Protein AF-K9K2K5-F1 (afdb_monomer)

Secondary structure (DSSP, 8-state):
-----------SSHHHHHHHHHHHTT-EETTEEPP--PPPP--S-----TTSEEEEEES--TT--HHHHHHHHGGGS-EEEEEEEE-TTT--EEEEEEEEESSHHHHHHHHHHHTT-EETTEE-EEEE-----SS--S----------HHHHHTTS-TT--EEEEE---S---HHHHHHHHGGGS-EEEEEEEGGGTEEEEEESSHHHHHHHHHHHTT-EETTEE-EEEEPP--GGGGTT--

Structure (mmCIF, N/CA/C/O backbone):
data_AF-K9K2K5-F1
#
_entry.id   AF-K9K2K5-F1
#
loop_
_atom_site.group_PDB
_atom_site.id
_atom_site.type_symbol
_atom_site.label_atom_id
_atom_site.label_alt_id
_atom_site.label_comp_id
_atom_site.label_asym_id
_atom_site.label_entity_id
_atom_site.label_seq_id
_atom_site.pdbx_PDB_ins_code
_atom_site.Cartn_x
_atom_site.Cartn_y
_atom_site.Cartn_z
_atom_site.occupancy
_atom_site.B_iso_or_equiv
_atom_site.auth_seq_id
_atom_site.auth_comp_id
_atom_site.auth_asym_id
_atom_site.auth_atom_id
_atom_site.pdbx_PDB_model_num
ATOM 1 N N . THR A 1 1 ? 15.234 -14.245 32.401 1.00 34.00 1 THR A N 1
ATOM 2 C CA . THR A 1 1 ? 14.275 -13.157 32.682 1.00 34.00 1 THR A CA 1
ATOM 3 C C . THR A 1 1 ? 14.933 -11.824 32.356 1.00 34.00 1 THR A C 1
ATOM 5 O O . THR A 1 1 ? 15.530 -11.209 33.226 1.00 34.00 1 THR A O 1
ATOM 8 N N . SER A 1 2 ? 14.913 -11.407 31.086 1.00 35.59 2 SER A N 1
ATOM 9 C CA . SER A 1 2 ? 15.432 -10.088 30.690 1.00 35.59 2 SER A CA 1
ATOM 10 C C . SER A 1 2 ? 14.336 -9.058 30.921 1.00 35.59 2 SER A C 1
ATOM 12 O O . SER A 1 2 ? 13.403 -8.974 30.132 1.00 35.59 2 SER A O 1
ATOM 14 N N . ASN A 1 3 ? 14.406 -8.337 32.037 1.00 46.47 3 ASN A N 1
ATOM 15 C CA . ASN A 1 3 ? 13.628 -7.117 32.219 1.00 46.47 3 ASN A CA 1
ATOM 16 C C . ASN A 1 3 ? 14.401 -5.996 31.523 1.00 46.47 3 ASN A C 1
ATOM 18 O O . ASN A 1 3 ? 15.449 -5.576 32.015 1.00 46.47 3 ASN A O 1
ATOM 22 N N . ASP A 1 4 ? 13.918 -5.546 30.367 1.00 56.62 4 ASP A N 1
ATOM 23 C CA . ASP A 1 4 ? 14.408 -4.311 29.763 1.00 56.62 4 ASP A CA 1
ATOM 24 C C . ASP A 1 4 ? 14.172 -3.155 30.755 1.00 56.62 4 ASP A C 1
ATOM 26 O O . ASP A 1 4 ? 13.037 -2.962 31.199 1.00 56.62 4 ASP A O 1
ATOM 30 N N . PRO A 1 5 ? 15.205 -2.393 31.158 1.00 75.00 5 PRO A N 1
ATOM 31 C CA . PRO A 1 5 ? 15.050 -1.326 32.137 1.00 75.00 5 PRO A CA 1
ATOM 32 C C . PRO A 1 5 ? 14.347 -0.129 31.487 1.00 75.00 5 PRO A C 1
ATOM 34 O O . PRO A 1 5 ? 14.979 0.689 30.819 1.00 75.00 5 PRO A O 1
ATOM 37 N N . TYR A 1 6 ? 13.032 -0.028 31.676 1.00 78.88 6 TYR A N 1
ATOM 38 C CA . TYR A 1 6 ? 12.236 1.143 31.308 1.00 78.88 6 TYR A CA 1
ATOM 39 C C . TYR A 1 6 ? 11.669 1.834 32.555 1.00 78.88 6 TYR A C 1
ATOM 41 O O . TYR A 1 6 ? 11.480 1.215 33.600 1.00 78.88 6 TYR A O 1
ATOM 49 N N . CYS A 1 7 ? 11.383 3.129 32.438 1.00 78.69 7 CYS A N 1
ATOM 50 C CA . CYS A 1 7 ? 10.691 3.916 33.453 1.00 78.69 7 CYS A CA 1
ATOM 51 C C . CYS A 1 7 ? 9.584 4.754 32.805 1.00 78.69 7 CYS A C 1
ATOM 53 O O . CYS A 1 7 ? 9.621 5.035 31.605 1.00 78.69 7 CYS A O 1
ATOM 55 N N . PHE A 1 8 ? 8.595 5.144 33.604 1.00 82.38 8 PHE A N 1
ATOM 56 C CA . PHE A 1 8 ? 7.584 6.115 33.207 1.00 82.38 8 PHE A CA 1
ATOM 57 C C . PHE A 1 8 ? 7.880 7.440 33.893 1.00 82.38 8 PHE A C 1
ATOM 59 O O . PHE A 1 8 ? 8.242 7.466 35.068 1.00 82.38 8 PHE A O 1
ATOM 66 N N . VAL A 1 9 ? 7.730 8.527 33.144 1.00 81.69 9 VAL A N 1
ATOM 67 C CA . VAL A 1 9 ? 7.885 9.887 33.651 1.00 81.69 9 VAL A CA 1
ATOM 68 C C . VAL A 1 9 ? 6.585 10.615 33.362 1.00 81.69 9 VAL A C 1
ATOM 70 O O . VAL A 1 9 ? 6.159 10.686 32.208 1.00 81.69 9 VAL A O 1
ATOM 73 N N . GLU A 1 10 ? 5.948 11.110 34.414 1.00 80.75 10 GLU A N 1
ATOM 74 C CA . GLU A 1 10 ? 4.744 11.926 34.326 1.00 80.75 10 GLU A CA 1
ATOM 75 C C . GLU A 1 10 ? 5.136 13.400 34.427 1.00 80.75 10 GLU A C 1
ATOM 77 O O . GLU A 1 10 ? 5.983 13.775 35.237 1.00 80.75 10 GLU A O 1
ATOM 82 N N . PHE A 1 11 ? 4.540 14.226 33.575 1.00 80.19 11 PHE A N 1
ATOM 83 C CA . PHE A 1 11 ? 4.711 15.674 33.600 1.00 80.19 11 PHE A CA 1
ATOM 84 C C . PHE A 1 11 ? 3.376 16.313 33.944 1.00 80.19 11 PHE A C 1
ATOM 86 O O . PHE A 1 11 ? 2.326 15.817 33.538 1.00 80.19 11 PHE A O 1
ATOM 93 N N . TYR A 1 12 ? 3.439 17.441 34.647 1.00 79.88 12 TYR A N 1
ATOM 94 C CA . TYR A 1 12 ? 2.254 18.211 35.004 1.00 79.88 12 TYR A CA 1
ATOM 95 C C . TYR A 1 12 ? 1.546 18.775 33.762 1.00 79.88 12 TYR A C 1
ATOM 97 O O . TYR A 1 12 ? 0.321 18.746 33.675 1.00 79.88 12 TYR A O 1
ATOM 105 N N . GLU A 1 13 ? 2.315 19.220 32.761 1.00 76.75 13 GLU A N 1
ATOM 106 C CA . GLU A 1 13 ? 1.785 19.765 31.512 1.00 76.75 13 GLU A CA 1
ATOM 107 C C . GLU A 1 13 ? 2.183 18.929 30.293 1.00 76.75 13 GLU A C 1
ATOM 109 O O . GLU A 1 13 ? 3.316 18.459 30.150 1.00 76.75 13 GLU A O 1
ATOM 114 N N . HIS A 1 14 ? 1.256 18.813 29.337 1.00 71.94 14 HIS A N 1
ATOM 115 C CA . HIS A 1 14 ? 1.510 18.131 28.065 1.00 71.94 14 HIS A CA 1
ATOM 116 C C . HIS A 1 14 ? 2.668 18.769 27.281 1.00 71.94 14 HIS A C 1
ATOM 118 O O . HIS A 1 14 ? 3.449 18.066 26.637 1.00 71.94 14 HIS A O 1
ATOM 124 N N . 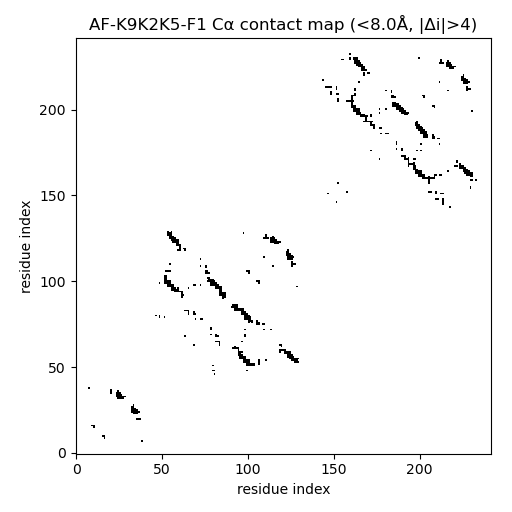ARG A 1 15 ? 2.793 20.102 27.342 1.00 79.62 15 ARG A N 1
ATOM 125 C CA . ARG A 1 15 ? 3.857 20.851 26.663 1.00 79.62 15 ARG A CA 1
ATOM 126 C C . ARG A 1 15 ? 5.241 20.433 27.157 1.00 79.62 15 ARG A C 1
ATOM 128 O O . ARG A 1 15 ? 6.141 20.250 26.338 1.00 79.62 15 ARG A O 1
ATOM 135 N N . ASP A 1 16 ? 5.383 20.223 28.460 1.00 84.69 16 ASP A N 1
ATOM 136 C CA . ASP A 1 16 ? 6.647 19.821 29.073 1.00 84.69 16 ASP A CA 1
ATOM 137 C C . ASP A 1 16 ? 7.008 18.386 28.704 1.00 84.69 16 ASP A C 1
ATOM 139 O O . ASP A 1 16 ? 8.145 18.112 28.316 1.00 84.69 16 ASP A O 1
ATOM 143 N N . ALA A 1 17 ? 6.024 17.482 28.705 1.00 82.06 17 ALA A N 1
ATOM 144 C CA . ALA A 1 17 ? 6.226 16.118 28.231 1.00 82.06 17 ALA A CA 1
ATOM 145 C C . ALA A 1 17 ? 6.639 16.071 26.750 1.00 82.06 17 ALA A C 1
ATOM 147 O O . ALA A 1 17 ? 7.485 15.262 26.366 1.00 82.06 17 ALA A O 1
ATOM 148 N N . ALA A 1 18 ? 6.084 16.954 25.912 1.00 75.19 18 ALA A N 1
ATOM 149 C CA . ALA A 1 18 ? 6.422 17.031 24.493 1.00 75.19 18 ALA A CA 1
ATOM 150 C C . ALA A 1 18 ? 7.849 17.553 24.286 1.00 75.19 18 ALA A C 1
ATOM 152 O O . ALA A 1 18 ? 8.605 16.990 23.489 1.00 75.19 18 ALA A O 1
ATOM 153 N N . ALA A 1 19 ? 8.236 18.587 25.039 1.00 84.38 19 ALA A N 1
ATOM 154 C CA . ALA A 1 19 ? 9.596 19.111 25.044 1.00 84.38 19 ALA A CA 1
ATOM 155 C C . ALA A 1 19 ? 10.602 18.048 25.515 1.00 84.38 19 ALA A C 1
ATOM 157 O O . ALA A 1 19 ? 11.635 17.848 24.874 1.00 84.38 19 ALA A O 1
ATOM 158 N N . ALA A 1 20 ? 10.276 17.308 26.578 1.00 85.56 20 ALA A N 1
ATOM 159 C CA . ALA A 1 20 ? 11.101 16.218 27.085 1.00 85.56 20 ALA A CA 1
ATOM 160 C C . ALA A 1 20 ? 11.236 15.073 26.071 1.00 85.56 20 ALA A C 1
ATOM 162 O O . ALA A 1 20 ? 12.343 14.585 25.846 1.00 85.56 20 ALA A O 1
ATOM 163 N N . LEU A 1 21 ? 10.146 14.674 25.407 1.00 85.75 21 LEU A N 1
ATOM 164 C CA . LEU A 1 21 ? 10.177 13.648 24.364 1.00 85.75 21 LEU A CA 1
ATOM 165 C C . LEU A 1 21 ? 11.081 14.056 23.195 1.00 85.75 21 LEU A C 1
ATOM 167 O O . LEU A 1 21 ? 11.906 13.253 22.763 1.00 85.75 21 LEU A O 1
ATOM 171 N N . ALA A 1 22 ? 10.973 15.299 22.721 1.00 80.75 22 ALA A N 1
ATOM 172 C CA . ALA A 1 22 ? 11.805 15.811 21.635 1.00 80.75 22 ALA A CA 1
ATOM 173 C C . ALA A 1 22 ? 13.288 15.928 22.028 1.00 80.75 22 ALA A C 1
ATOM 175 O O . ALA A 1 22 ? 14.162 15.623 21.221 1.00 80.75 22 ALA A O 1
ATOM 176 N N . ALA A 1 23 ? 13.578 16.341 23.264 1.00 84.69 23 ALA A N 1
ATOM 177 C CA . ALA A 1 23 ? 14.945 16.567 23.731 1.00 84.69 23 ALA A CA 1
ATOM 178 C C . ALA A 1 23 ? 15.688 15.282 24.135 1.00 84.69 23 ALA A C 1
ATOM 180 O O . ALA A 1 23 ? 16.919 15.241 24.096 1.00 84.69 23 ALA A O 1
ATOM 181 N N . MET A 1 24 ? 14.962 14.253 24.579 1.00 84.88 24 MET A N 1
ATOM 182 C CA . MET A 1 24 ? 15.558 13.066 25.200 1.00 84.88 24 MET A CA 1
ATOM 183 C C . MET A 1 24 ? 15.526 11.826 24.307 1.00 84.88 24 MET A C 1
ATOM 185 O O . MET A 1 24 ? 16.353 10.932 24.494 1.00 84.88 24 MET A O 1
ATOM 189 N N . ASN A 1 25 ? 14.616 11.749 23.332 1.00 85.25 25 ASN A N 1
ATOM 190 C CA . ASN A 1 25 ? 14.571 10.617 22.411 1.00 85.25 25 ASN A CA 1
ATOM 191 C C . ASN A 1 25 ? 15.806 10.608 21.490 1.00 85.25 25 ASN A C 1
ATOM 193 O O . ASN A 1 25 ? 16.045 11.561 20.755 1.00 85.25 25 ASN A O 1
ATOM 197 N N . GLY A 1 26 ? 16.587 9.526 21.523 1.00 81.12 26 GLY A N 1
ATOM 198 C CA . GLY A 1 26 ? 17.846 9.384 20.781 1.00 81.12 26 GLY A CA 1
ATOM 199 C C . GLY A 1 26 ? 19.065 9.987 21.486 1.00 81.12 26 GLY A C 1
ATOM 200 O O . GLY A 1 26 ? 20.176 9.944 20.959 1.00 81.12 26 GLY A O 1
ATOM 201 N N . ARG A 1 27 ? 18.907 10.540 22.696 1.00 84.50 27 ARG A N 1
ATOM 202 C CA . ARG A 1 27 ? 20.036 11.100 23.444 1.00 84.50 27 ARG A CA 1
ATOM 203 C C . ARG A 1 27 ? 20.875 9.977 24.052 1.00 84.50 27 ARG A C 1
ATOM 205 O O . ARG A 1 27 ? 20.342 9.059 24.672 1.00 84.50 27 ARG A O 1
ATOM 212 N N . LYS A 1 28 ? 22.199 10.056 23.903 1.00 86.88 28 LYS A N 1
ATOM 213 C CA . LYS A 1 28 ? 23.132 9.095 24.506 1.00 86.88 28 LYS A CA 1
ATOM 214 C C . LYS A 1 28 ? 23.344 9.416 25.984 1.00 86.88 28 LYS A C 1
ATOM 216 O O . LYS A 1 28 ? 23.924 10.446 26.314 1.00 86.88 28 LYS A O 1
ATOM 221 N N . ILE A 1 29 ? 22.899 8.524 26.862 1.00 81.88 29 ILE A N 1
ATOM 222 C CA . ILE A 1 29 ? 23.132 8.565 28.308 1.00 81.88 29 ILE A CA 1
ATOM 223 C C . ILE A 1 29 ? 23.961 7.336 28.673 1.00 81.88 29 ILE A C 1
ATOM 225 O O . ILE A 1 29 ? 23.582 6.212 28.357 1.00 81.88 29 ILE A O 1
ATOM 229 N N . LEU A 1 30 ? 25.121 7.542 29.307 1.00 82.19 30 LEU A N 1
ATOM 230 C CA . LEU A 1 30 ? 26.045 6.458 29.686 1.00 82.19 30 LEU A CA 1
ATOM 231 C C . LEU A 1 30 ? 26.421 5.544 28.499 1.00 82.19 30 LEU A C 1
ATOM 233 O O . LEU A 1 30 ? 26.501 4.325 28.627 1.00 82.19 30 LEU A O 1
ATOM 237 N N . GLY A 1 31 ? 26.591 6.139 27.313 1.00 79.88 31 GLY A N 1
ATOM 238 C CA . GLY A 1 31 ? 26.917 5.419 26.076 1.00 79.88 31 GLY A CA 1
ATOM 239 C C . GLY A 1 31 ? 25.748 4.665 25.431 1.00 79.88 31 GLY A C 1
ATOM 240 O O . GLY A 1 31 ? 25.926 4.109 24.350 1.00 79.88 31 GLY A O 1
ATOM 241 N N . LYS A 1 32 ? 24.553 4.675 26.036 1.00 78.94 32 LYS A N 1
ATOM 242 C CA . LYS A 1 32 ? 23.337 4.053 25.495 1.00 78.94 32 LYS A CA 1
ATOM 243 C C . LYS A 1 32 ? 22.356 5.112 25.013 1.00 78.94 32 LYS A C 1
ATOM 245 O O . LYS A 1 32 ? 22.124 6.108 25.691 1.00 78.94 32 LYS A O 1
ATOM 250 N N . GLU A 1 33 ? 21.769 4.906 23.842 1.00 81.88 33 GLU A N 1
ATOM 251 C CA . GLU A 1 33 ? 20.707 5.780 23.344 1.00 81.88 33 GLU A CA 1
ATOM 252 C C . GLU A 1 33 ? 19.417 5.535 24.120 1.00 81.88 33 GLU A C 1
ATOM 254 O O . GLU A 1 33 ? 18.937 4.405 24.231 1.00 81.88 33 GLU A O 1
ATOM 259 N N . VAL A 1 34 ? 18.852 6.605 24.665 1.00 82.81 34 VAL A N 1
ATOM 260 C CA . VAL A 1 34 ? 17.582 6.547 25.376 1.00 82.81 34 VAL A CA 1
ATOM 261 C C . VAL A 1 34 ? 16.448 6.695 24.381 1.00 82.81 34 VAL A C 1
ATOM 263 O O . VAL A 1 34 ? 16.430 7.605 23.555 1.00 82.81 34 VAL A O 1
ATOM 266 N N . LYS A 1 35 ? 15.468 5.800 24.480 1.00 80.00 35 LYS A N 1
ATOM 267 C CA . LYS A 1 35 ? 14.259 5.839 23.667 1.00 80.00 35 LYS A CA 1
ATOM 268 C C . LYS A 1 35 ? 13.109 6.392 24.500 1.00 80.00 35 LYS A C 1
ATOM 270 O O . LYS A 1 35 ? 12.682 5.749 25.455 1.00 80.00 35 LYS A O 1
ATOM 275 N N . VAL A 1 36 ? 12.568 7.540 24.105 1.00 84.06 36 VAL A N 1
ATOM 276 C CA . VAL A 1 36 ? 11.438 8.182 24.796 1.00 84.06 36 VAL A CA 1
ATOM 277 C C . VAL A 1 36 ? 10.203 8.113 23.907 1.00 84.06 36 VAL A C 1
ATOM 279 O O . VAL A 1 36 ? 10.274 8.396 22.715 1.00 84.06 36 VAL A O 1
ATOM 282 N N . ASN A 1 37 ? 9.075 7.673 24.463 1.00 82.69 37 ASN A N 1
ATOM 283 C CA . ASN A 1 37 ? 7.790 7.608 23.765 1.00 82.69 37 ASN A CA 1
ATOM 284 C C . ASN A 1 37 ? 6.678 8.063 24.702 1.00 82.69 37 ASN A C 1
ATOM 286 O O . ASN A 1 37 ? 6.790 7.913 25.917 1.00 82.69 37 ASN A O 1
ATOM 290 N N . TRP A 1 38 ? 5.587 8.552 24.119 1.00 82.44 38 TRP A N 1
ATOM 291 C CA . TRP A 1 38 ? 4.357 8.802 24.855 1.00 82.44 38 TRP A CA 1
ATOM 292 C C . TRP A 1 38 ? 3.870 7.518 25.524 1.00 82.44 38 TRP A C 1
ATOM 294 O O . TRP A 1 38 ? 3.666 6.497 24.858 1.00 82.44 38 TRP A O 1
ATOM 304 N N . ALA A 1 39 ? 3.684 7.573 26.842 1.00 69.69 39 ALA A N 1
ATOM 305 C CA . ALA A 1 39 ? 3.101 6.474 27.588 1.00 69.69 39 ALA A CA 1
ATOM 306 C C . ALA A 1 39 ? 1.642 6.304 27.146 1.00 69.69 39 ALA A C 1
ATOM 308 O O . ALA A 1 39 ? 0.818 7.199 27.305 1.00 69.69 39 ALA A O 1
ATOM 309 N N . THR A 1 40 ? 1.324 5.156 26.552 1.00 66.75 40 THR A N 1
ATOM 310 C CA . THR A 1 40 ? -0.067 4.735 26.372 1.00 66.75 40 THR A CA 1
ATOM 311 C C . THR A 1 40 ? -0.389 3.820 27.541 1.00 66.75 40 THR A C 1
ATOM 313 O O . THR A 1 40 ? 0.384 2.900 27.816 1.00 66.75 40 THR A O 1
ATOM 316 N N . THR A 1 41 ? -1.487 4.078 28.247 1.00 52.22 41 THR A N 1
ATOM 317 C CA . THR A 1 41 ? -1.937 3.227 29.351 1.00 52.22 41 THR A CA 1
ATOM 318 C C . THR A 1 41 ? -1.979 1.761 28.898 1.00 52.22 41 THR A C 1
ATOM 320 O O . THR A 1 41 ? -2.571 1.449 27.862 1.00 52.22 41 THR A O 1
ATOM 323 N N . PRO A 1 42 ? -1.364 0.827 29.643 1.00 43.66 42 PRO A N 1
ATOM 324 C CA . PRO A 1 42 ? -1.379 -0.595 29.313 1.00 43.66 42 PRO A CA 1
ATOM 325 C C . PRO A 1 42 ? -2.713 -1.266 29.691 1.00 43.66 42 PRO A C 1
ATOM 327 O O . PRO A 1 42 ? -2.738 -2.435 30.062 1.00 43.66 42 PRO A O 1
ATOM 330 N N . SER A 1 43 ? -3.849 -0.567 29.577 1.00 38.09 43 SER A N 1
ATOM 331 C CA . SER A 1 43 ? -5.187 -1.122 29.850 1.00 38.09 43 SER A CA 1
ATOM 332 C C . SER A 1 43 ? -5.691 -2.081 28.765 1.00 38.09 43 SER A C 1
ATOM 334 O O . SER A 1 43 ? -6.829 -2.540 28.782 1.00 38.09 43 SER A O 1
ATOM 336 N N . SER A 1 44 ? -4.832 -2.481 27.840 1.00 40.91 44 SER A N 1
ATOM 337 C CA . SER A 1 44 ? -4.981 -3.754 27.157 1.00 40.91 44 SER A CA 1
ATOM 338 C C . SER A 1 44 ? -3.597 -4.355 27.083 1.00 40.91 44 SER A C 1
ATOM 340 O O . SER A 1 44 ? -2.752 -3.858 26.337 1.00 40.91 44 SER A O 1
ATOM 342 N N . GLN A 1 45 ? -3.354 -5.415 27.859 1.00 42.59 45 GLN A N 1
ATOM 343 C CA . GLN A 1 45 ? -2.367 -6.415 27.473 1.00 42.59 45 GLN A CA 1
ATOM 344 C C . GLN A 1 45 ? -2.595 -6.651 25.983 1.00 42.59 45 GLN A C 1
ATOM 346 O O . GLN A 1 45 ? -3.612 -7.231 25.600 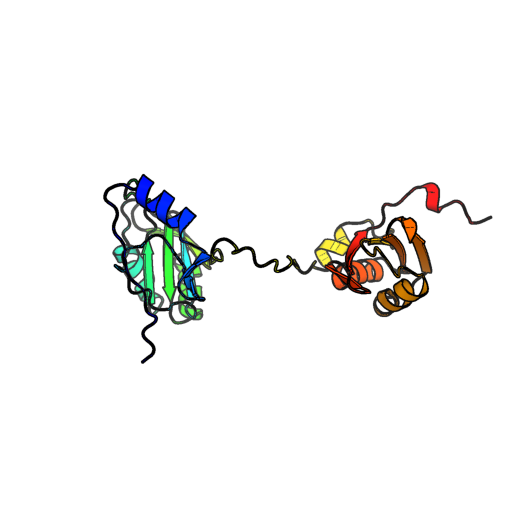1.00 42.59 45 GLN A O 1
ATOM 351 N N . LYS A 1 46 ? -1.718 -6.123 25.125 1.00 46.06 46 LYS A N 1
ATOM 352 C CA . LYS A 1 46 ? -1.721 -6.513 23.725 1.00 46.06 46 LYS A CA 1
ATOM 353 C C . LYS A 1 46 ? -1.344 -7.982 23.765 1.00 46.06 46 LYS A C 1
ATOM 355 O O . LYS A 1 46 ? -0.163 -8.309 23.801 1.00 46.06 46 LYS A O 1
ATOM 360 N N . LYS A 1 47 ? -2.349 -8.862 23.825 1.00 52.59 47 LYS A N 1
ATOM 361 C CA . LYS A 1 47 ? -2.188 -10.236 23.369 1.00 52.59 47 LYS A CA 1
ATOM 362 C C . LYS A 1 47 ? -1.516 -10.091 22.021 1.00 52.59 47 LYS A C 1
ATOM 364 O O . LYS A 1 47 ? -2.025 -9.352 21.174 1.00 52.59 47 LYS A O 1
ATOM 369 N N . ASP A 1 48 ? -0.335 -10.676 21.877 1.00 58.75 48 ASP A N 1
ATOM 370 C CA . ASP A 1 48 ? 0.349 -10.651 20.600 1.00 58.75 48 ASP A CA 1
ATOM 371 C C . ASP A 1 48 ? -0.541 -11.411 19.613 1.00 58.75 48 ASP A C 1
ATOM 373 O O . ASP A 1 48 ? -0.618 -12.634 19.602 1.00 58.75 48 ASP A O 1
ATOM 377 N N . THR A 1 49 ? -1.349 -10.655 18.876 1.00 65.44 49 THR A N 1
ATOM 378 C CA . THR A 1 49 ? -2.256 -11.161 17.851 1.00 65.44 49 THR A CA 1
ATOM 379 C C . THR A 1 49 ? -1.586 -11.066 16.486 1.00 65.44 49 THR A C 1
ATOM 381 O O . THR A 1 49 ? -2.268 -11.038 15.462 1.00 65.44 49 THR A O 1
ATOM 384 N N . SER A 1 50 ? -0.253 -10.946 16.447 1.00 66.88 50 SER A N 1
ATOM 385 C CA . SER A 1 50 ? 0.521 -10.771 15.217 1.00 66.88 50 SER A CA 1
ATOM 386 C C . SER A 1 50 ? 0.355 -11.967 14.279 1.00 66.88 50 SER A C 1
ATOM 388 O O . SER A 1 50 ? 0.286 -11.767 13.072 1.00 66.88 50 SER A O 1
ATOM 390 N N . ASN A 1 51 ? 0.151 -13.164 14.840 1.00 74.44 51 ASN A N 1
ATOM 391 C CA . ASN A 1 51 ? -0.125 -14.396 14.095 1.00 74.44 51 ASN A CA 1
ATOM 392 C C . ASN A 1 51 ? -1.628 -14.711 13.946 1.00 74.44 51 ASN A C 1
ATOM 394 O O . ASN A 1 51 ? -1.982 -15.800 13.507 1.00 74.44 51 ASN A O 1
ATOM 398 N N . HIS A 1 52 ? -2.523 -13.800 14.339 1.00 84.94 52 HIS A N 1
ATOM 399 C CA . HIS A 1 52 ? -3.972 -13.988 14.216 1.00 84.94 52 HIS A CA 1
ATOM 400 C C . HIS A 1 52 ? -4.521 -13.338 12.946 1.00 84.94 52 HIS A C 1
ATOM 402 O O . HIS A 1 52 ? -3.892 -12.472 12.338 1.00 84.94 52 HIS A O 1
ATOM 408 N N . PHE A 1 53 ? -5.737 -13.726 12.577 1.00 86.88 53 PHE A N 1
ATOM 409 C CA . PHE A 1 53 ? -6.420 -13.265 11.377 1.00 86.88 53 PHE A CA 1
ATOM 410 C C . PHE A 1 53 ? -7.388 -12.137 11.721 1.00 86.88 53 PHE A C 1
ATOM 412 O O . PHE A 1 53 ? -8.345 -12.327 12.466 1.00 86.88 53 PHE A O 1
ATOM 419 N N . HIS A 1 54 ? -7.114 -10.942 11.202 1.00 89.75 54 HIS A N 1
ATOM 420 C CA . HIS A 1 54 ? -7.830 -9.721 11.570 1.00 89.75 54 HIS A CA 1
ATOM 421 C C . HIS A 1 54 ? -8.907 -9.397 10.539 1.00 89.75 54 HIS A C 1
ATOM 423 O O . HIS A 1 54 ? -8.626 -9.289 9.347 1.00 89.75 54 HIS A O 1
ATOM 429 N N . VAL A 1 55 ? -10.123 -9.178 11.014 1.00 91.75 55 VAL A N 1
ATOM 430 C CA . VAL A 1 55 ? -11.301 -8.766 10.256 1.00 91.75 55 VAL A CA 1
ATOM 431 C C . VAL A 1 55 ? -11.617 -7.319 10.619 1.00 91.75 55 VAL A C 1
ATOM 433 O O . VAL A 1 55 ? -11.735 -6.962 11.790 1.00 91.75 55 VAL A O 1
ATOM 436 N N . PHE A 1 56 ? -11.725 -6.470 9.608 1.00 93.06 56 PHE A N 1
ATOM 437 C CA . PHE A 1 56 ? -12.243 -5.116 9.717 1.00 93.06 56 PHE A CA 1
ATOM 438 C C . PHE A 1 56 ? -13.768 -5.161 9.695 1.00 93.06 56 PHE A C 1
ATOM 440 O O . PHE A 1 56 ? -14.350 -5.815 8.831 1.00 93.06 56 PHE A O 1
ATOM 447 N N . VAL A 1 57 ? -14.393 -4.432 10.617 1.00 93.81 57 VAL A N 1
ATOM 448 C CA . VAL A 1 57 ? -15.847 -4.271 10.697 1.00 93.81 57 VAL A CA 1
ATOM 449 C C . VAL A 1 57 ? -16.165 -2.782 10.615 1.00 93.81 57 VAL A C 1
ATOM 451 O O . VAL A 1 57 ? -15.902 -2.038 11.555 1.00 93.81 57 VAL A O 1
ATOM 454 N N . GLY A 1 58 ? -16.664 -2.333 9.472 1.00 92.44 58 GLY A N 1
ATOM 455 C CA . GLY A 1 58 ? -17.047 -0.955 9.187 1.00 92.44 58 GLY A CA 1
ATOM 456 C C . GLY A 1 58 ? -18.552 -0.731 9.244 1.00 92.44 58 GLY A C 1
ATOM 457 O O . GLY A 1 58 ? -19.328 -1.672 9.414 1.00 92.44 58 GLY A O 1
ATOM 458 N N . ASP A 1 59 ? -18.934 0.535 9.082 1.00 92.50 59 ASP A N 1
ATOM 459 C CA . ASP A 1 59 ? -20.327 0.995 9.046 1.00 92.50 59 ASP A CA 1
ATOM 460 C C . ASP A 1 59 ? -21.121 0.658 10.322 1.00 92.50 59 ASP A C 1
ATOM 462 O O . ASP A 1 59 ? -22.345 0.543 10.318 1.00 92.50 59 ASP A O 1
ATOM 466 N N . LEU A 1 60 ? -20.412 0.551 11.449 1.00 91.62 60 LEU A N 1
ATOM 467 C CA . LEU A 1 60 ? -21.003 0.281 12.753 1.00 91.62 60 LEU A CA 1
ATOM 468 C C . LEU A 1 60 ? -21.859 1.459 13.222 1.00 91.62 60 LEU A C 1
ATOM 470 O O . LEU A 1 60 ? -21.444 2.622 13.148 1.00 91.62 60 LEU A O 1
ATOM 474 N N . SER A 1 61 ? -23.017 1.150 13.803 1.00 89.00 61 SER A N 1
ATOM 475 C CA . SER A 1 61 ? -23.792 2.142 14.544 1.00 89.00 61 SER A CA 1
ATOM 476 C C . SER A 1 61 ? -23.009 2.665 15.758 1.00 89.00 61 SER A C 1
ATOM 478 O O . SER A 1 61 ? -22.238 1.925 16.372 1.00 89.00 61 SER A O 1
ATOM 480 N N . PRO A 1 62 ? -23.185 3.945 16.131 1.00 85.31 62 PRO A N 1
ATOM 481 C CA . PRO A 1 62 ? -22.444 4.561 17.234 1.00 85.31 62 PRO A CA 1
ATOM 482 C C . PRO A 1 62 ? -22.747 3.935 18.603 1.00 85.31 62 PRO A C 1
ATOM 484 O O . PRO A 1 62 ? -21.925 4.060 19.510 1.00 85.31 62 PRO A O 1
ATOM 487 N N . GLU A 1 63 ? -23.892 3.263 18.736 1.00 87.31 63 GLU A N 1
ATOM 488 C CA . GLU A 1 63 ? -24.303 2.495 19.918 1.00 87.31 63 GLU A CA 1
ATOM 489 C C . GLU A 1 63 ? -23.568 1.153 20.068 1.00 87.31 63 GLU A C 1
ATOM 491 O O . GLU A 1 63 ? -23.516 0.615 21.168 1.00 87.31 63 GLU A O 1
ATOM 496 N N . ILE A 1 64 ? -22.964 0.632 18.990 1.00 89.94 64 ILE A N 1
ATOM 497 C CA . ILE A 1 64 ? -22.323 -0.685 18.994 1.00 89.94 64 ILE A CA 1
ATOM 498 C C . ILE A 1 64 ? -21.045 -0.656 19.822 1.00 89.94 64 ILE A C 1
ATOM 500 O O . ILE A 1 64 ? -20.110 0.118 19.572 1.00 89.94 64 ILE A O 1
ATOM 504 N N . THR A 1 65 ? -20.989 -1.559 20.792 1.00 88.81 65 THR A N 1
ATOM 505 C CA . THR A 1 65 ? -19.849 -1.745 21.676 1.00 88.81 65 THR A CA 1
ATOM 506 C C . THR A 1 65 ? -18.958 -2.896 21.216 1.00 88.81 65 THR A C 1
ATOM 508 O O . THR A 1 65 ? -19.281 -3.688 20.330 1.00 88.81 65 THR A O 1
ATOM 511 N N . THR A 1 66 ? -17.782 -2.996 21.835 1.00 88.75 66 THR A N 1
ATOM 512 C CA . THR A 1 66 ? -16.871 -4.123 21.613 1.00 88.75 66 THR A CA 1
ATOM 513 C C . THR A 1 66 ? -17.517 -5.466 21.979 1.00 88.75 66 THR A C 1
ATOM 515 O O . THR A 1 66 ? -17.216 -6.475 21.342 1.00 88.75 66 THR A O 1
ATOM 518 N N . GLU A 1 67 ? -18.404 -5.491 22.975 1.00 89.12 67 GLU A N 1
ATOM 519 C CA . GLU A 1 67 ? -19.098 -6.704 23.425 1.00 89.12 67 GLU A CA 1
ATOM 520 C C . GLU A 1 67 ? -20.150 -7.168 22.415 1.00 89.12 67 GLU A C 1
ATOM 522 O O . GLU A 1 67 ? -20.242 -8.367 22.145 1.00 89.12 67 GLU A O 1
ATOM 527 N N . ASP A 1 68 ? -20.858 -6.231 21.781 1.00 91.12 68 ASP A N 1
ATOM 528 C CA . ASP A 1 68 ? -21.824 -6.526 20.717 1.00 91.12 68 ASP A CA 1
ATOM 529 C C . ASP A 1 68 ? -21.137 -7.158 19.508 1.00 91.12 68 ASP A C 1
ATOM 531 O O . ASP A 1 68 ? -21.570 -8.194 19.005 1.00 91.12 68 ASP A O 1
ATOM 535 N N . ILE A 1 69 ? -20.003 -6.588 19.081 1.00 91.62 69 ILE A N 1
ATOM 536 C CA . ILE A 1 69 ? -19.189 -7.173 18.010 1.00 91.62 69 ILE A CA 1
ATOM 537 C C . ILE A 1 69 ? -18.717 -8.566 18.414 1.00 91.62 69 ILE A C 1
ATOM 539 O O . ILE A 1 69 ? -18.814 -9.508 17.633 1.00 91.62 69 ILE A O 1
ATOM 543 N N . LYS A 1 70 ? -18.203 -8.731 19.633 1.00 91.31 70 LYS A N 1
ATOM 544 C CA . LYS A 1 70 ? -17.715 -10.036 20.082 1.00 91.31 70 LYS A CA 1
ATOM 545 C C . LYS A 1 70 ? -18.832 -11.082 20.072 1.00 91.31 70 LYS A C 1
ATOM 547 O O . LYS A 1 70 ? -18.593 -12.198 19.628 1.00 91.31 70 LYS A O 1
ATOM 552 N N . SER A 1 71 ? -20.034 -10.715 20.506 1.00 91.88 71 SER A N 1
ATOM 553 C CA . SER A 1 71 ? -21.201 -11.603 20.531 1.00 91.88 71 SER A CA 1
ATOM 554 C C . SER A 1 71 ? -21.690 -11.947 19.125 1.00 91.88 71 SER A C 1
ATOM 556 O O . SER A 1 71 ? -21.944 -13.113 18.840 1.00 91.88 71 SER A O 1
ATOM 558 N N . ALA A 1 72 ? -21.740 -10.967 18.220 1.00 90.94 72 ALA A N 1
ATOM 559 C CA . ALA A 1 72 ? -22.161 -11.173 16.836 1.00 90.94 72 ALA A CA 1
ATOM 560 C C . ALA A 1 72 ? -21.189 -12.058 16.040 1.00 90.94 72 ALA A C 1
ATOM 562 O O . ALA A 1 72 ? -21.609 -12.816 15.171 1.00 90.94 72 ALA A O 1
ATOM 563 N N . PHE A 1 73 ? -19.890 -11.984 16.340 1.00 92.94 73 PHE A N 1
ATOM 564 C CA . PHE A 1 73 ? -18.855 -12.734 15.627 1.00 92.94 73 PHE A CA 1
ATOM 565 C C . PHE A 1 73 ? -18.495 -14.078 16.292 1.00 92.94 73 PHE A C 1
ATOM 567 O O . PHE A 1 73 ? -17.829 -14.905 15.668 1.00 92.94 73 PHE A O 1
ATOM 574 N N . ALA A 1 74 ? -18.928 -14.322 17.536 1.00 91.75 74 ALA A N 1
ATOM 575 C CA . ALA A 1 74 ? -18.648 -15.556 18.276 1.00 91.75 74 ALA A CA 1
ATOM 576 C C . ALA A 1 74 ? -19.132 -16.853 17.588 1.00 91.75 74 ALA A C 1
ATOM 578 O O . ALA A 1 74 ? -18.415 -17.851 17.687 1.00 91.75 74 ALA A O 1
ATOM 579 N N . PRO A 1 75 ? -20.277 -16.885 16.870 1.00 92.81 75 PRO A N 1
ATOM 580 C CA . PRO A 1 75 ? -20.744 -18.097 16.192 1.00 92.81 75 PRO A CA 1
ATOM 581 C C . PRO A 1 75 ? -19.827 -18.589 15.064 1.00 92.81 75 PRO A C 1
ATOM 583 O O . PRO A 1 75 ? -19.865 -19.766 14.723 1.00 92.81 75 PRO A O 1
ATOM 586 N N . PHE A 1 76 ? -19.004 -17.711 14.483 1.00 90.12 76 PHE A N 1
ATOM 587 C CA . PHE A 1 76 ? -18.154 -18.045 13.332 1.00 90.12 76 PHE A CA 1
ATOM 588 C C . PHE A 1 76 ? -16.817 -18.670 13.724 1.00 90.12 76 PHE A C 1
ATOM 590 O O . PHE A 1 76 ? -16.146 -19.258 12.880 1.00 90.12 76 PHE A O 1
ATOM 597 N N . GLY A 1 77 ? -16.418 -18.541 14.990 1.00 88.38 77 GLY A N 1
ATOM 598 C CA . GLY A 1 77 ? -15.200 -19.153 15.491 1.00 88.38 77 GLY A CA 1
ATOM 599 C C . GLY A 1 77 ? -14.631 -18.464 16.719 1.00 88.38 77 GLY A C 1
ATOM 600 O O . GLY A 1 77 ? -15.196 -17.528 17.290 1.00 88.38 77 GLY A O 1
ATOM 601 N N . LYS A 1 78 ? -13.462 -18.942 17.148 1.00 88.94 78 LYS A N 1
ATOM 602 C CA . LYS A 1 78 ? -12.849 -18.474 18.392 1.00 88.94 78 LYS A CA 1
ATOM 603 C C . LYS A 1 78 ? -12.200 -17.104 18.185 1.00 88.94 78 LYS A C 1
ATOM 605 O O . LYS A 1 78 ? -11.149 -16.980 17.551 1.00 88.94 78 LYS A O 1
ATOM 610 N N . ILE A 1 79 ? -12.804 -16.081 18.784 1.00 89.81 79 ILE A N 1
ATOM 611 C CA . ILE A 1 79 ? -12.270 -14.717 18.797 1.00 89.81 79 ILE A CA 1
ATOM 612 C C . ILE A 1 79 ? -11.137 -14.618 19.824 1.00 89.81 79 ILE A C 1
ATOM 614 O O . ILE A 1 79 ? -11.292 -14.956 20.999 1.00 89.81 79 ILE A O 1
ATOM 618 N N . SER A 1 80 ? -9.992 -14.122 19.373 1.00 87.06 80 SER A N 1
ATOM 619 C CA . SER A 1 80 ? -8.814 -13.834 20.193 1.00 87.06 80 SER A CA 1
ATOM 620 C C . SER A 1 80 ? -8.830 -12.427 20.793 1.00 87.06 80 SER A C 1
ATOM 622 O O . SER A 1 80 ? -8.418 -12.254 21.940 1.00 87.06 80 SER A O 1
ATOM 624 N N . ASP A 1 81 ? -9.313 -11.447 20.028 1.00 87.81 81 ASP A N 1
ATOM 625 C CA . ASP A 1 81 ? -9.405 -10.037 20.405 1.00 87.81 81 ASP A CA 1
ATOM 626 C C . ASP A 1 81 ? -10.499 -9.348 19.578 1.00 87.81 81 ASP A C 1
ATOM 628 O O . ASP A 1 81 ? -10.714 -9.706 18.421 1.00 87.81 81 ASP A O 1
ATOM 632 N N . ALA A 1 82 ? -11.191 -8.369 20.150 1.00 89.50 82 ALA A N 1
ATOM 633 C CA . ALA A 1 82 ? -12.151 -7.532 19.436 1.00 89.50 82 ALA A CA 1
ATOM 634 C C . ALA A 1 82 ? -12.086 -6.110 19.994 1.00 89.50 82 ALA A C 1
ATOM 636 O O . ALA A 1 82 ? -11.907 -5.924 21.197 1.00 89.50 82 ALA A O 1
ATOM 637 N N . ARG A 1 83 ? -12.237 -5.097 19.136 1.00 88.06 83 ARG A N 1
ATOM 638 C CA . ARG A 1 83 ? -12.174 -3.690 19.545 1.00 88.06 83 ARG A CA 1
ATOM 639 C C . ARG A 1 83 ? -12.937 -2.771 18.603 1.00 88.06 83 ARG A C 1
ATOM 641 O O . ARG A 1 83 ? -12.628 -2.714 17.416 1.00 88.06 83 ARG A O 1
ATOM 648 N N . VAL A 1 84 ? -13.825 -1.946 19.156 1.00 89.69 84 VAL A N 1
ATOM 649 C CA . VAL A 1 84 ? -14.367 -0.761 18.469 1.00 89.69 84 VAL A CA 1
ATOM 650 C C . VAL A 1 84 ? -13.364 0.384 18.544 1.00 89.69 84 VAL A C 1
ATOM 652 O O . VAL A 1 84 ? -12.812 0.680 19.607 1.00 89.69 84 VAL A O 1
ATOM 655 N N . VAL A 1 85 ? -13.116 1.055 17.421 1.00 85.44 85 VAL A N 1
ATOM 656 C CA . VAL A 1 85 ? -12.278 2.252 17.407 1.00 85.44 85 VAL A CA 1
ATOM 657 C C . VAL A 1 85 ? -13.113 3.454 17.810 1.00 85.44 85 VAL A C 1
ATOM 659 O O . VAL A 1 85 ? -14.056 3.836 17.120 1.00 85.44 85 VAL A O 1
ATOM 662 N N . LYS A 1 86 ? -12.722 4.074 18.921 1.00 84.88 86 LYS A N 1
ATOM 663 C CA . LYS A 1 86 ? -13.295 5.324 19.413 1.00 84.88 86 LYS A CA 1
ATOM 664 C C . LYS A 1 86 ? -12.297 6.461 19.220 1.00 84.88 86 LYS A C 1
ATOM 666 O O . LYS A 1 86 ? -11.084 6.249 19.194 1.00 84.88 86 LYS A O 1
ATOM 671 N N . ASP A 1 87 ? -12.817 7.655 19.013 1.00 77.50 87 ASP A N 1
ATOM 672 C CA . ASP A 1 87 ? -12.045 8.882 18.959 1.00 77.50 87 ASP A CA 1
ATOM 673 C C . ASP A 1 87 ? -11.495 9.207 20.358 1.00 77.50 87 ASP A C 1
ATOM 675 O O . ASP A 1 87 ? -12.248 9.213 21.328 1.00 77.50 87 ASP A O 1
ATOM 679 N N . MET A 1 88 ? -10.182 9.434 20.478 1.00 71.38 88 MET A N 1
ATOM 680 C CA . MET A 1 88 ? -9.541 9.631 21.788 1.00 71.38 88 MET A CA 1
ATOM 681 C C . MET A 1 88 ? -9.881 10.978 22.434 1.00 71.38 88 MET A C 1
ATOM 683 O O . MET A 1 88 ? -9.800 11.083 23.652 1.00 71.38 88 MET A O 1
ATOM 687 N N . ALA A 1 89 ? -10.258 11.993 21.650 1.00 72.88 89 ALA A N 1
ATOM 688 C CA . ALA A 1 89 ? -10.595 13.311 22.182 1.00 72.88 89 ALA A CA 1
ATOM 689 C C . ALA A 1 89 ? -12.054 13.375 22.653 1.00 72.88 89 ALA A C 1
ATOM 691 O O . ALA A 1 89 ? -12.357 14.005 23.659 1.00 72.88 89 ALA A O 1
ATOM 692 N N . THR A 1 90 ? -12.962 12.715 21.930 1.00 76.81 90 THR A N 1
ATOM 693 C CA . THR A 1 90 ? -14.412 12.803 22.185 1.00 76.81 90 THR A CA 1
ATOM 694 C C . THR A 1 90 ? -15.016 11.548 22.813 1.00 76.81 90 THR A C 1
ATOM 696 O O . THR A 1 90 ? -16.175 11.569 23.221 1.00 76.81 90 THR A O 1
ATOM 699 N N . GLY A 1 91 ? -14.285 10.430 22.843 1.00 75.44 91 GLY A N 1
ATOM 700 C CA . GLY A 1 91 ? -14.773 9.129 23.310 1.00 75.44 91 GLY A CA 1
ATOM 701 C C . GLY A 1 91 ? -15.825 8.476 22.401 1.00 75.44 91 GLY A C 1
ATOM 702 O O . GLY A 1 91 ? -16.282 7.368 22.688 1.00 75.44 91 GLY A O 1
ATOM 703 N N . LYS A 1 92 ? -16.217 9.126 21.297 1.00 78.38 92 LYS A N 1
ATOM 704 C CA . LYS A 1 92 ? -17.266 8.644 20.387 1.00 78.38 92 LYS A CA 1
ATOM 705 C C . LYS A 1 92 ? -16.744 7.559 19.448 1.00 78.38 92 LYS A C 1
ATOM 707 O O . LYS A 1 92 ? -15.594 7.600 19.018 1.00 78.38 92 LYS A O 1
ATOM 712 N N . SER A 1 93 ? -17.592 6.591 19.098 1.00 84.31 93 SER A N 1
ATOM 713 C CA . SER A 1 93 ? -17.255 5.565 18.102 1.00 84.31 93 SER A CA 1
ATOM 714 C C . SER A 1 93 ? -16.966 6.203 16.744 1.00 84.31 93 SER A C 1
ATOM 716 O O . SER A 1 93 ? -17.715 7.063 16.284 1.00 84.31 93 SER A O 1
ATOM 718 N N . LYS A 1 94 ? -15.897 5.758 16.078 1.00 84.69 94 LYS A N 1
ATOM 719 C CA . LYS A 1 94 ? -15.574 6.171 14.704 1.00 84.69 94 LYS A CA 1
ATOM 720 C C . LYS A 1 94 ? -16.368 5.385 13.655 1.00 84.69 94 LYS A C 1
ATOM 722 O O . LYS A 1 94 ? -16.111 5.552 12.467 1.00 84.69 94 LYS A O 1
ATOM 727 N N . GLY A 1 95 ? -17.289 4.517 14.082 1.00 87.69 95 GLY A N 1
ATOM 728 C CA . GLY A 1 95 ? -18.119 3.701 13.192 1.00 87.69 95 GLY A CA 1
ATOM 729 C C . GLY A 1 95 ? -17.389 2.500 12.589 1.00 87.69 95 GLY A C 1
ATOM 730 O O . GLY A 1 95 ? -17.838 1.950 11.589 1.00 87.69 95 GLY A O 1
ATOM 731 N N . TYR A 1 96 ? -16.257 2.090 13.167 1.00 91.31 96 TYR A N 1
ATOM 732 C CA . TYR A 1 96 ? -15.561 0.873 12.756 1.00 91.31 96 TYR A CA 1
ATOM 733 C C . TYR A 1 96 ? -14.812 0.210 13.913 1.00 91.31 96 TYR A C 1
ATOM 735 O O . TYR A 1 96 ? -14.496 0.834 14.930 1.00 91.31 96 TYR A O 1
ATOM 743 N N . GLY A 1 97 ? -14.511 -1.068 13.741 1.00 91.25 97 GLY A N 1
ATOM 744 C CA . GLY A 1 97 ? -13.819 -1.913 14.696 1.00 91.25 97 GLY A CA 1
ATOM 745 C C . GLY A 1 97 ? -13.025 -3.019 14.012 1.00 91.25 97 GLY A C 1
ATOM 746 O O . GLY A 1 97 ? -12.969 -3.123 12.786 1.00 91.25 97 GLY A O 1
ATOM 747 N N . PHE A 1 98 ? -12.384 -3.833 14.838 1.00 92.12 98 PHE A N 1
ATOM 748 C CA . PHE A 1 98 ? -11.569 -4.961 14.417 1.00 92.12 98 PHE A CA 1
ATOM 749 C C . PHE A 1 98 ? -11.899 -6.188 15.260 1.00 92.12 98 PHE A C 1
ATOM 751 O O . PHE A 1 98 ? -12.096 -6.069 16.470 1.00 92.12 98 PHE A O 1
ATOM 758 N N . VAL A 1 99 ? -11.916 -7.355 14.623 1.00 92.56 99 VAL A N 1
ATOM 759 C CA . VAL A 1 99 ? -12.086 -8.665 15.261 1.00 92.56 99 VAL A CA 1
ATOM 760 C C . VAL A 1 99 ? -10.939 -9.558 14.827 1.00 92.56 99 VAL A C 1
ATOM 762 O O . VAL A 1 99 ? -10.629 -9.640 13.648 1.00 92.56 99 VAL A O 1
ATOM 765 N N . SER A 1 100 ? -10.291 -10.222 15.769 1.00 90.50 100 SER A N 1
ATOM 766 C CA . SER A 1 100 ? -9.132 -11.075 15.527 1.00 90.50 100 SER A CA 1
ATOM 767 C C . SER A 1 100 ? -9.505 -12.524 15.808 1.00 90.50 100 SER A C 1
ATOM 769 O O . SER A 1 100 ? -9.839 -12.852 16.946 1.00 90.50 100 SER A O 1
ATOM 771 N N . PHE A 1 101 ? -9.384 -13.410 14.829 1.00 91.00 101 PHE A N 1
ATOM 772 C CA . PHE A 1 101 ? -9.627 -14.846 14.971 1.00 91.00 101 PHE A CA 1
ATOM 773 C C . PHE A 1 101 ? -8.322 -15.632 15.073 1.00 91.00 101 PHE A C 1
ATOM 775 O O . PHE A 1 101 ? -7.307 -15.250 14.488 1.00 91.00 101 PHE A O 1
ATOM 782 N N . TYR A 1 102 ? -8.358 -16.757 15.789 1.00 87.44 102 TYR A N 1
ATOM 783 C CA . TYR A 1 102 ? -7.227 -17.690 15.828 1.00 87.44 102 TYR A CA 1
ATOM 784 C C . TYR A 1 102 ? -7.019 -18.402 14.484 1.00 87.44 102 TYR A C 1
ATOM 786 O O . TYR A 1 102 ? -5.880 -18.612 14.076 1.00 87.44 102 TYR A O 1
ATOM 794 N N . ASN A 1 103 ? -8.106 -18.723 13.778 1.00 88.12 103 ASN A N 1
ATOM 795 C CA . ASN A 1 103 ? -8.070 -19.463 12.521 1.00 88.12 103 ASN A CA 1
ATOM 796 C C . ASN A 1 103 ? -8.451 -18.574 11.335 1.00 88.12 103 ASN A C 1
ATOM 798 O O . ASN A 1 103 ? -9.357 -17.744 11.429 1.00 88.12 103 ASN A O 1
ATOM 802 N N . LYS A 1 104 ? -7.794 -18.800 10.191 1.00 87.12 104 LYS A N 1
ATOM 803 C CA . LYS A 1 104 ? -8.090 -18.087 8.941 1.00 87.12 104 LYS A CA 1
ATOM 804 C C . LYS A 1 104 ? -9.497 -18.390 8.437 1.00 87.12 104 LYS A C 1
ATOM 806 O O . LYS A 1 104 ? -10.209 -17.472 8.052 1.00 87.12 104 LYS A O 1
ATOM 811 N N . LEU A 1 105 ? -9.883 -19.665 8.476 1.00 90.06 105 LEU A N 1
ATOM 812 C CA . LEU A 1 105 ? -11.164 -20.133 7.955 1.00 90.06 105 LEU A CA 1
ATOM 813 C C . LEU A 1 105 ? -12.347 -19.500 8.705 1.00 90.06 105 LEU A C 1
ATOM 815 O O . LEU A 1 105 ? -13.296 -19.043 8.078 1.00 90.06 105 LEU A O 1
ATOM 819 N N . ASP A 1 106 ? -12.248 -19.394 10.032 1.00 91.56 106 ASP A N 1
ATOM 820 C CA . ASP A 1 106 ? -13.243 -18.726 10.881 1.00 91.56 106 ASP A CA 1
ATOM 821 C C . ASP A 1 106 ? -13.402 -17.245 10.492 1.00 91.56 106 ASP A C 1
ATOM 823 O O . ASP A 1 106 ? -14.519 -16.745 10.351 1.00 91.56 106 ASP A O 1
ATOM 827 N N . ALA A 1 107 ? -12.282 -16.550 10.250 1.00 90.81 107 ALA A N 1
ATOM 828 C CA . ALA A 1 107 ? -12.289 -15.166 9.778 1.00 90.81 107 ALA A CA 1
ATOM 829 C C . ALA A 1 107 ? -12.896 -15.028 8.371 1.00 90.81 107 ALA A C 1
ATOM 831 O O . ALA A 1 107 ? -13.668 -14.101 8.135 1.00 90.81 107 ALA A O 1
ATOM 832 N N . GLU A 1 108 ? -12.581 -15.943 7.449 1.00 91.69 108 GLU A N 1
ATOM 833 C CA . GLU A 1 108 ? -13.160 -15.981 6.096 1.00 91.69 108 GLU A CA 1
ATOM 834 C C . GLU A 1 108 ? -14.676 -16.160 6.147 1.00 91.69 108 GLU A C 1
ATOM 836 O O . GLU A 1 108 ? -15.414 -15.381 5.540 1.00 91.69 108 GLU A O 1
ATOM 841 N N . ASN A 1 109 ? -15.143 -17.127 6.937 1.00 92.88 109 ASN A N 1
ATOM 842 C CA . ASN A 1 109 ? -16.564 -17.379 7.133 1.00 92.88 109 ASN A CA 1
ATOM 843 C C . ASN A 1 109 ? -17.270 -16.161 7.728 1.00 92.88 109 ASN A C 1
ATOM 845 O O . ASN A 1 109 ? -18.324 -15.769 7.224 1.00 92.88 109 ASN A O 1
ATOM 849 N N . ALA A 1 110 ? -16.674 -15.530 8.742 1.00 92.94 110 ALA A N 1
ATOM 850 C CA . ALA A 1 110 ? -17.210 -14.314 9.335 1.00 92.94 110 ALA A CA 1
ATOM 851 C C . ALA A 1 110 ? -17.302 -13.170 8.315 1.00 92.94 110 ALA A C 1
ATOM 853 O O . ALA A 1 110 ? -18.319 -12.485 8.265 1.00 92.94 110 ALA A O 1
ATOM 854 N N . ILE A 1 111 ? -16.283 -12.967 7.471 1.00 92.44 111 ILE A N 1
ATOM 855 C CA . ILE A 1 111 ? -16.311 -11.922 6.438 1.00 92.44 111 ILE A CA 1
ATOM 856 C C . ILE A 1 111 ? -17.470 -12.155 5.468 1.00 92.44 111 ILE A C 1
ATOM 858 O O . ILE A 1 111 ? -18.235 -11.226 5.221 1.00 92.44 111 ILE A O 1
ATOM 862 N N . VAL A 1 112 ? -17.622 -13.374 4.952 1.00 91.69 112 VAL A N 1
ATOM 863 C CA . VAL A 1 112 ? -18.646 -13.689 3.945 1.00 91.69 112 VAL A CA 1
ATOM 864 C C . VAL A 1 112 ? -20.059 -13.577 4.517 1.00 91.69 112 VAL A C 1
ATOM 866 O O . VAL A 1 112 ? -20.927 -12.993 3.877 1.00 91.69 112 VAL A O 1
ATOM 869 N N . HIS A 1 113 ? -20.296 -14.102 5.720 1.00 90.44 113 HIS A N 1
ATOM 870 C CA . HIS A 1 113 ? -21.650 -14.208 6.272 1.00 90.44 113 HIS A CA 1
ATOM 871 C C . HIS A 1 113 ? -22.112 -12.947 7.003 1.00 90.44 113 HIS A C 1
ATOM 873 O O . HIS A 1 113 ? -23.302 -12.643 6.982 1.00 90.44 113 HIS A O 1
ATOM 879 N N . MET A 1 114 ? -21.198 -12.206 7.640 1.00 92.50 114 MET A N 1
ATOM 880 C CA . MET A 1 114 ? -21.542 -10.970 8.354 1.00 92.50 114 MET A CA 1
ATOM 881 C C . MET A 1 114 ? -21.498 -9.731 7.458 1.00 92.50 114 MET A C 1
ATOM 883 O O 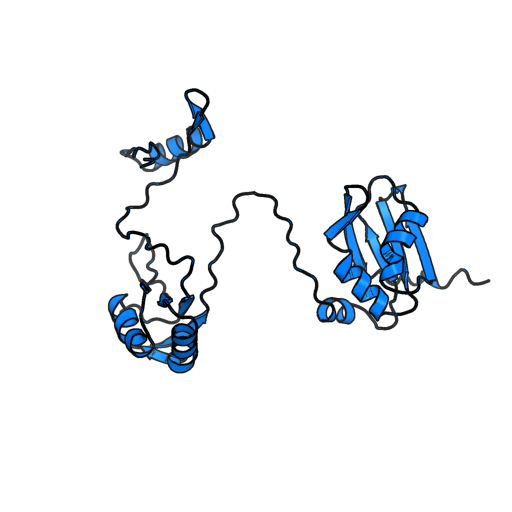. MET A 1 114 ? -21.990 -8.673 7.851 1.00 92.50 114 MET A O 1
ATOM 887 N N . GLY A 1 115 ? -20.934 -9.835 6.254 1.00 91.56 115 GLY A N 1
ATOM 888 C CA . GLY A 1 115 ? -20.908 -8.734 5.298 1.00 91.56 115 GLY A CA 1
ATOM 889 C C . GLY A 1 115 ? -22.316 -8.345 4.859 1.00 91.56 115 GLY A C 1
ATOM 890 O O . GLY A 1 115 ? -23.024 -9.140 4.251 1.00 91.56 115 GLY A O 1
ATOM 891 N N . GLY A 1 116 ? -22.728 -7.115 5.162 1.00 88.38 116 GLY A N 1
ATOM 892 C CA . GLY A 1 116 ? -24.059 -6.600 4.842 1.00 88.38 116 GLY A CA 1
ATOM 893 C C . GLY A 1 116 ? -25.156 -7.005 5.831 1.00 88.38 116 GLY A C 1
ATOM 894 O O . GLY A 1 116 ? -26.313 -6.651 5.606 1.00 88.38 116 GLY A O 1
ATOM 895 N N . GLN A 1 117 ? -24.832 -7.704 6.923 1.00 91.19 117 GLN A N 1
ATOM 896 C CA . GLN A 1 117 ? -25.801 -8.015 7.979 1.00 91.19 117 GLN A CA 1
ATOM 897 C C . GLN A 1 117 ? -26.136 -6.780 8.816 1.00 91.19 117 GLN A C 1
ATOM 899 O O . GLN A 1 117 ? -25.313 -5.880 8.977 1.00 91.19 117 GLN A O 1
ATOM 904 N N . TRP A 1 118 ? -27.344 -6.744 9.370 1.00 90.81 118 TRP A N 1
ATOM 905 C CA . TRP A 1 118 ? -27.772 -5.674 10.269 1.00 90.81 118 TRP A CA 1
ATOM 906 C C . TRP A 1 118 ? -27.202 -5.897 11.672 1.00 90.81 118 TRP A C 1
ATOM 908 O O . TRP A 1 118 ? -27.419 -6.948 12.270 1.00 90.81 118 TRP A O 1
ATOM 918 N N . LEU A 1 119 ? -26.488 -4.903 12.205 1.00 88.62 119 LEU A N 1
ATOM 919 C CA . LEU A 1 119 ? -26.012 -4.890 13.588 1.00 88.62 119 LEU A CA 1
ATOM 920 C C . LEU A 1 119 ? -26.391 -3.556 14.239 1.00 88.62 119 LEU A C 1
ATOM 922 O O . LEU A 1 119 ? -25.858 -2.497 13.892 1.00 88.62 119 LEU A O 1
ATOM 926 N N . GLY A 1 120 ? -27.345 -3.609 15.171 1.00 86.38 120 GLY A N 1
ATOM 927 C CA . GLY A 1 120 ? -28.036 -2.415 15.660 1.00 86.38 120 GLY A CA 1
ATOM 928 C C . GLY A 1 120 ? -28.828 -1.754 14.528 1.00 86.38 120 GLY A C 1
ATOM 929 O O . GLY A 1 120 ? -29.533 -2.428 13.782 1.00 86.38 120 GLY A O 1
ATOM 930 N N . GLY A 1 121 ? -28.689 -0.437 14.370 1.00 86.81 121 GLY A N 1
ATOM 931 C CA . GLY A 1 121 ? -29.409 0.327 13.341 1.00 86.81 121 GLY A CA 1
ATOM 932 C C . GLY A 1 121 ? -28.794 0.374 11.932 1.00 86.81 121 GLY A C 1
ATOM 933 O O . GLY A 1 121 ? -29.305 1.123 11.100 1.00 86.81 121 GLY A O 1
ATOM 934 N N . ARG A 1 122 ? -27.687 -0.329 11.642 1.00 89.75 122 ARG A N 1
ATOM 935 C CA . ARG A 1 122 ? -26.985 -0.237 10.341 1.00 89.75 122 ARG A CA 1
ATOM 936 C C . ARG A 1 122 ? -26.511 -1.593 9.832 1.00 89.75 122 ARG A C 1
ATOM 938 O O . ARG A 1 122 ? -26.211 -2.493 10.612 1.00 89.75 122 ARG A O 1
ATOM 945 N N . GLN A 1 123 ? -26.405 -1.709 8.509 1.00 91.81 123 GLN A N 1
ATOM 946 C CA . GLN A 1 123 ? -25.722 -2.833 7.876 1.00 91.81 123 GLN A CA 1
ATOM 947 C C . GLN A 1 123 ? -24.212 -2.666 8.009 1.00 91.81 123 GLN A C 1
ATOM 949 O O . GLN A 1 123 ? -23.666 -1.624 7.648 1.00 91.81 123 GLN A O 1
ATOM 954 N N . ILE A 1 124 ? -23.543 -3.699 8.510 1.00 93.56 124 ILE A N 1
ATOM 955 C CA . ILE A 1 124 ? -22.100 -3.675 8.724 1.00 93.56 124 ILE A CA 1
ATOM 956 C C . ILE A 1 124 ? -21.352 -4.113 7.475 1.00 93.56 124 ILE A C 1
ATOM 958 O O . ILE A 1 124 ? -21.822 -4.933 6.685 1.00 93.56 124 ILE A O 1
ATOM 962 N N . ARG A 1 125 ? -20.129 -3.614 7.332 1.00 91.94 125 ARG A N 1
ATOM 963 C CA . ARG A 1 125 ? -19.216 -4.027 6.271 1.00 91.94 125 ARG A CA 1
ATOM 964 C C . ARG A 1 125 ? -18.057 -4.812 6.852 1.00 91.94 125 ARG A C 1
ATOM 966 O O . ARG A 1 125 ? -17.279 -4.276 7.632 1.00 91.94 125 ARG A O 1
ATOM 973 N N . THR A 1 126 ? -17.877 -6.046 6.418 1.00 92.94 126 THR A N 1
ATOM 974 C CA . THR A 1 126 ? -16.736 -6.875 6.810 1.00 92.94 126 THR A CA 1
ATOM 975 C C . THR A 1 126 ? -15.712 -6.953 5.687 1.00 92.94 126 THR A C 1
ATOM 977 O O . THR A 1 126 ? -16.045 -6.990 4.503 1.00 92.94 126 THR A O 1
ATOM 980 N N . ASN A 1 127 ? -14.435 -6.940 6.045 1.00 92.12 127 ASN A N 1
ATOM 981 C CA . ASN A 1 127 ? -13.345 -7.221 5.116 1.00 92.12 127 ASN A CA 1
ATOM 982 C C . ASN A 1 127 ? -12.124 -7.710 5.895 1.00 92.12 127 ASN A C 1
ATOM 984 O O . ASN A 1 127 ? -12.068 -7.576 7.116 1.00 92.12 127 ASN A O 1
ATOM 988 N N . TRP A 1 128 ? -11.109 -8.215 5.209 1.00 90.75 128 TRP A N 1
ATOM 989 C CA . TRP A 1 128 ? -9.802 -8.402 5.820 1.00 90.75 128 TRP A CA 1
ATOM 990 C C . TRP A 1 128 ? -9.276 -7.072 6.356 1.00 90.75 128 TRP A C 1
ATOM 992 O O . TRP A 1 128 ? -9.270 -6.056 5.656 1.00 90.75 128 TRP A O 1
ATOM 1002 N N . ALA A 1 129 ? -8.832 -7.063 7.611 1.00 83.62 129 ALA A N 1
ATOM 1003 C CA . ALA A 1 129 ? -8.204 -5.883 8.168 1.00 83.62 129 ALA A CA 1
ATOM 1004 C C . ALA A 1 129 ? -6.827 -5.715 7.535 1.00 83.62 129 ALA A C 1
ATOM 1006 O O . ALA A 1 129 ? -5.914 -6.518 7.739 1.00 83.62 129 ALA A O 1
ATOM 1007 N N . THR A 1 130 ? -6.648 -4.614 6.818 1.00 72.38 130 THR A N 1
ATOM 1008 C CA . THR A 1 130 ? -5.311 -4.163 6.476 1.00 72.38 130 THR A CA 1
ATOM 1009 C C . THR A 1 130 ? -4.696 -3.615 7.755 1.00 72.38 130 THR A C 1
ATOM 1011 O O . THR A 1 130 ? -5.092 -2.570 8.279 1.00 72.38 130 THR A O 1
ATOM 1014 N N . ARG A 1 131 ? -3.717 -4.334 8.311 1.00 58.88 131 ARG A N 1
ATOM 1015 C CA . ARG A 1 131 ? -2.794 -3.692 9.241 1.00 58.88 131 ARG A CA 1
ATOM 1016 C C . ARG A 1 131 ? -2.142 -2.584 8.431 1.00 58.88 131 ARG A C 1
ATOM 1018 O O . ARG A 1 131 ? -1.316 -2.870 7.571 1.00 58.88 131 ARG A O 1
ATOM 1025 N N . LYS A 1 132 ? -2.529 -1.325 8.667 1.00 45.94 132 LYS A N 1
ATOM 1026 C CA . LYS A 1 132 ? -1.637 -0.221 8.325 1.00 45.94 132 LYS A CA 1
ATOM 1027 C C . LYS A 1 132 ? -0.338 -0.577 9.043 1.00 45.94 132 LYS A C 1
ATOM 1029 O O . LYS A 1 132 ? -0.384 -0.673 10.277 1.00 45.94 132 LYS A O 1
ATOM 1034 N N . PRO A 1 133 ? 0.767 -0.860 8.331 1.00 42.16 133 PRO A N 1
ATOM 1035 C CA . PRO A 1 133 ? 2.039 -0.958 9.014 1.00 42.16 133 PRO A CA 1
ATOM 1036 C C . PRO A 1 133 ? 2.170 0.313 9.866 1.00 42.16 133 PRO A C 1
ATOM 1038 O O . PRO A 1 133 ? 1.674 1.372 9.449 1.00 42.16 133 PRO A O 1
ATOM 1041 N N . PRO A 1 134 ? 2.720 0.217 11.090 1.00 36.62 134 PRO A N 1
ATOM 1042 C CA . PRO A 1 134 ? 3.027 1.412 11.865 1.00 36.62 134 PRO A CA 1
ATOM 1043 C C . PRO A 1 134 ? 3.699 2.407 10.922 1.00 36.62 134 PRO A C 1
ATOM 1045 O O . PRO A 1 134 ? 4.501 1.976 10.090 1.00 36.62 134 PRO A O 1
ATOM 1048 N N . ALA A 1 135 ? 3.293 3.683 11.003 1.00 36.66 135 ALA A N 1
ATOM 1049 C CA . ALA A 1 135 ? 3.838 4.762 10.180 1.00 36.66 135 ALA A CA 1
ATOM 1050 C C . ALA A 1 135 ? 5.327 4.489 9.948 1.00 36.66 135 ALA A C 1
ATOM 1052 O O . ALA A 1 135 ? 6.015 4.239 10.947 1.00 36.66 135 ALA A O 1
ATOM 1053 N N . PRO A 1 136 ? 5.782 4.398 8.683 1.00 38.84 136 PRO A N 1
ATOM 1054 C CA . PRO A 1 136 ? 7.099 3.875 8.388 1.00 38.84 136 PRO A CA 1
ATOM 1055 C C . PRO A 1 136 ? 8.091 4.687 9.205 1.00 38.84 136 PRO A C 1
ATOM 1057 O O . PRO A 1 136 ? 8.265 5.887 8.995 1.00 38.84 136 PRO A O 1
ATOM 1060 N N . LYS A 1 137 ? 8.714 4.026 10.184 1.00 37.94 137 LYS A N 1
ATOM 1061 C CA . LYS A 1 137 ? 10.021 4.463 10.639 1.00 37.94 137 LYS A CA 1
ATOM 1062 C C . LYS A 1 137 ? 10.834 4.553 9.365 1.00 37.94 137 LYS A C 1
ATOM 1064 O O . LYS A 1 137 ? 10.772 3.626 8.561 1.00 37.94 137 LYS A O 1
ATOM 1069 N N . SER A 1 138 ? 11.500 5.679 9.173 1.00 37.06 138 SER A N 1
ATOM 1070 C CA . SER A 1 138 ? 12.433 5.946 8.091 1.00 37.06 138 SER A CA 1
ATOM 1071 C C . SER A 1 138 ? 13.542 4.891 8.097 1.00 37.06 138 SER A C 1
ATOM 1073 O O . SER A 1 138 ? 14.647 5.103 8.576 1.00 37.06 138 SER A O 1
ATOM 1075 N N . THR A 1 139 ? 13.209 3.709 7.618 1.00 36.06 139 THR A N 1
ATOM 1076 C CA . THR A 1 139 ? 14.104 2.690 7.126 1.00 36.06 139 THR A CA 1
ATOM 1077 C C . THR A 1 139 ? 13.735 2.663 5.664 1.00 36.06 139 THR A C 1
ATOM 1079 O O . THR A 1 139 ? 12.590 2.408 5.298 1.00 36.06 139 THR A O 1
ATOM 1082 N N . GLN A 1 140 ? 14.679 3.125 4.865 1.00 39.38 140 GLN A N 1
ATOM 1083 C CA . GLN A 1 140 ? 14.597 3.360 3.438 1.00 39.38 140 GLN A CA 1
ATOM 1084 C C . GLN A 1 140 ? 14.470 2.009 2.717 1.00 39.38 140 GLN A C 1
ATOM 1086 O O . GLN A 1 140 ? 15.370 1.574 2.014 1.00 39.38 140 GLN A O 1
ATOM 1091 N N . GLU A 1 141 ? 13.380 1.289 2.968 1.00 34.47 141 GLU A N 1
ATOM 1092 C CA . GLU A 1 141 ? 13.054 0.045 2.295 1.00 34.47 141 GLU A CA 1
ATOM 1093 C C . GLU A 1 141 ? 12.324 0.438 1.016 1.00 34.47 141 GLU A C 1
ATOM 1095 O O . GLU A 1 141 ? 11.174 0.889 1.016 1.00 34.47 141 GLU A O 1
ATOM 1100 N N . ASN A 1 142 ? 13.092 0.406 -0.070 1.00 35.91 142 ASN A N 1
ATOM 1101 C CA . ASN A 1 142 ? 12.646 0.768 -1.397 1.00 35.91 142 ASN A CA 1
ATOM 1102 C C . ASN A 1 142 ? 11.344 0.045 -1.726 1.00 35.91 142 ASN A C 1
ATOM 1104 O O . ASN A 1 142 ? 11.247 -1.181 -1.706 1.00 35.91 142 ASN A O 1
ATOM 1108 N N . ASN A 1 143 ? 10.362 0.867 -2.069 1.00 38.78 143 ASN A N 1
ATOM 1109 C CA . ASN A 1 143 ? 9.109 0.524 -2.703 1.00 38.78 143 ASN A CA 1
ATOM 1110 C C . ASN A 1 143 ? 9.380 -0.241 -4.009 1.00 38.78 143 ASN A C 1
ATOM 1112 O O . ASN A 1 143 ? 9.280 0.319 -5.096 1.00 38.78 143 ASN A O 1
ATOM 1116 N N . THR A 1 144 ? 9.696 -1.529 -3.917 1.00 43.75 144 THR A N 1
ATOM 1117 C CA . THR A 1 144 ? 9.515 -2.434 -5.045 1.00 43.75 144 THR A CA 1
ATOM 1118 C C . THR A 1 144 ? 8.048 -2.830 -5.014 1.00 43.75 144 THR A C 1
ATOM 1120 O O . THR A 1 144 ? 7.680 -3.935 -4.624 1.00 43.75 144 THR A O 1
ATOM 1123 N N . LYS A 1 145 ? 7.166 -1.895 -5.398 1.00 51.09 145 LYS A N 1
ATOM 1124 C CA . LYS A 1 145 ? 5.948 -2.296 -6.101 1.00 51.09 145 LYS A CA 1
ATOM 1125 C C . LYS A 1 145 ? 6.443 -3.158 -7.250 1.00 51.09 145 LYS A C 1
ATOM 1127 O O . LYS A 1 145 ? 6.962 -2.624 -8.225 1.00 51.09 145 LYS A O 1
ATOM 1132 N N . GLN A 1 146 ? 6.379 -4.473 -7.085 1.00 55.34 146 GLN A N 1
ATOM 1133 C CA . GLN A 1 146 ? 6.679 -5.395 -8.161 1.00 55.34 146 GLN A CA 1
ATOM 1134 C C . GLN A 1 146 ? 5.718 -5.030 -9.292 1.00 55.34 146 GLN A C 1
ATOM 1136 O O . GLN A 1 146 ? 4.503 -5.187 -9.154 1.00 55.34 146 GLN A O 1
ATOM 1141 N N . LEU A 1 147 ? 6.251 -4.404 -10.341 1.00 65.94 147 LEU A N 1
ATOM 1142 C CA . LEU A 1 147 ? 5.468 -4.044 -11.511 1.00 65.94 147 LEU A CA 1
ATOM 1143 C C . LEU A 1 147 ? 4.898 -5.348 -12.068 1.00 65.94 147 LEU A C 1
ATOM 1145 O O . LEU A 1 147 ? 5.638 -6.308 -12.263 1.00 65.94 147 LEU A O 1
ATOM 1149 N N . ARG A 1 148 ? 3.583 -5.429 -12.268 1.00 80.75 148 ARG A N 1
ATOM 1150 C CA . ARG A 1 148 ? 2.994 -6.604 -12.914 1.00 80.75 148 ARG A CA 1
ATOM 1151 C C . ARG A 1 148 ? 3.174 -6.471 -14.418 1.00 80.75 148 ARG A C 1
ATOM 1153 O O . ARG A 1 148 ? 3.035 -5.378 -14.962 1.00 80.75 148 ARG A O 1
ATOM 1160 N N . PHE A 1 149 ? 3.458 -7.592 -15.073 1.00 81.00 149 PHE A N 1
ATOM 1161 C CA . PHE A 1 149 ? 3.612 -7.654 -16.524 1.00 81.00 149 PHE A CA 1
ATOM 1162 C C . PHE A 1 149 ? 2.393 -7.083 -17.255 1.00 81.00 149 PHE A C 1
ATOM 1164 O O . PHE A 1 149 ? 2.572 -6.193 -18.082 1.00 81.00 149 PHE A O 1
ATOM 1171 N N . GLU A 1 150 ? 1.176 -7.486 -16.868 1.00 79.12 150 GLU A N 1
ATOM 1172 C CA . GLU A 1 150 ? -0.073 -6.946 -17.425 1.00 79.12 150 GLU A CA 1
ATOM 1173 C C . GLU A 1 150 ? -0.150 -5.415 -17.375 1.00 79.12 150 GLU A C 1
ATOM 1175 O O . GLU A 1 150 ? -0.553 -4.776 -18.344 1.00 79.12 150 GLU A O 1
ATOM 1180 N N . ASP A 1 151 ? 0.231 -4.809 -16.250 1.00 83.69 151 ASP A N 1
ATOM 1181 C CA . ASP A 1 151 ? 0.137 -3.358 -16.095 1.00 83.69 151 ASP A CA 1
ATOM 1182 C C . ASP A 1 151 ? 1.159 -2.644 -16.985 1.00 83.69 151 ASP A C 1
ATOM 1184 O O . ASP A 1 151 ? 0.886 -1.557 -17.483 1.00 83.69 151 ASP A O 1
ATOM 1188 N N . VAL A 1 152 ? 2.345 -3.227 -17.182 1.00 83.94 152 VAL A N 1
ATOM 1189 C CA . VAL A 1 152 ? 3.417 -2.632 -17.992 1.00 83.94 152 VAL A CA 1
ATOM 1190 C C . VAL A 1 152 ? 3.163 -2.822 -19.480 1.00 83.94 152 VAL A C 1
ATOM 1192 O O . VAL A 1 152 ? 3.301 -1.859 -20.229 1.00 83.94 152 VAL A O 1
ATOM 1195 N N . VAL A 1 153 ? 2.773 -4.017 -19.923 1.00 86.19 153 VAL A N 1
ATOM 1196 C CA . VAL A 1 153 ? 2.511 -4.296 -21.344 1.00 86.19 153 VAL A CA 1
ATOM 1197 C C . VAL A 1 153 ? 1.388 -3.394 -21.876 1.00 86.19 153 VAL A C 1
ATOM 1199 O O . VAL A 1 153 ? 1.533 -2.767 -22.917 1.00 86.19 153 VAL A O 1
ATOM 1202 N N . ASN A 1 154 ? 0.329 -3.171 -21.091 1.00 85.50 154 ASN A N 1
ATOM 1203 C CA . ASN A 1 154 ? -0.792 -2.316 -21.495 1.00 85.50 154 ASN A CA 1
ATOM 1204 C C . ASN A 1 154 ? -0.511 -0.798 -21.414 1.00 85.50 154 ASN A C 1
ATOM 1206 O O . ASN A 1 154 ? -1.352 -0.001 -21.826 1.00 85.50 154 ASN A O 1
ATOM 1210 N N . GLN A 1 155 ? 0.646 -0.363 -20.895 1.00 84.25 155 GLN A N 1
ATOM 1211 C CA . GLN A 1 155 ? 0.997 1.065 -20.807 1.00 84.25 155 GLN A CA 1
ATOM 1212 C C . GLN A 1 155 ? 1.474 1.672 -22.129 1.00 84.25 155 GLN A C 1
ATOM 1214 O O . GLN A 1 155 ? 1.558 2.898 -22.234 1.00 84.25 155 GLN A O 1
ATOM 1219 N N . SER A 1 156 ? 1.832 0.855 -23.121 1.00 83.75 156 SER A N 1
ATOM 1220 C CA . SER A 1 156 ? 2.313 1.349 -24.408 1.00 83.75 156 SER A CA 1
ATOM 1221 C C . SER A 1 156 ? 1.680 0.612 -25.576 1.00 83.75 156 SER A C 1
ATOM 1223 O O . SER A 1 156 ? 1.099 -0.458 -25.428 1.00 83.75 156 SER A O 1
ATOM 1225 N N . SER A 1 157 ? 1.785 1.212 -26.759 1.00 83.19 157 SER A N 1
ATOM 1226 C CA . SER A 1 157 ? 1.319 0.599 -27.996 1.00 83.19 157 SER A CA 1
ATOM 1227 C C . SER A 1 157 ? 2.063 -0.721 -28.239 1.00 83.19 157 SER A C 1
ATOM 1229 O O . SER A 1 157 ? 3.279 -0.759 -28.048 1.00 83.19 157 SER A O 1
ATOM 1231 N N . PRO A 1 158 ? 1.416 -1.755 -28.806 1.00 81.44 158 PRO A N 1
ATOM 1232 C CA . PRO A 1 158 ? 2.075 -3.023 -29.147 1.00 81.44 158 PRO A CA 1
ATOM 1233 C C . PRO A 1 158 ? 3.172 -2.877 -30.219 1.00 81.44 158 PRO A C 1
ATOM 1235 O O . PRO A 1 158 ? 3.915 -3.813 -30.492 1.00 81.44 158 PRO A O 1
ATOM 1238 N N . LYS A 1 159 ? 3.281 -1.697 -30.846 1.00 80.62 159 LYS A N 1
ATOM 1239 C CA . LYS A 1 159 ? 4.366 -1.331 -31.767 1.00 80.62 159 LYS A CA 1
ATOM 1240 C C . LYS A 1 159 ? 5.616 -0.818 -31.044 1.00 80.62 159 LYS A C 1
ATOM 1242 O O . LYS A 1 159 ? 6.706 -0.864 -31.613 1.00 80.62 159 LYS A O 1
ATOM 1247 N N . ASN A 1 160 ? 5.480 -0.333 -29.810 1.00 84.75 160 ASN A N 1
ATOM 1248 C CA . ASN A 1 160 ? 6.602 0.178 -29.041 1.00 84.75 160 ASN A CA 1
ATOM 1249 C C . ASN A 1 160 ? 7.364 -0.988 -28.414 1.00 84.75 160 ASN A C 1
ATOM 1251 O O . ASN A 1 160 ? 6.863 -1.657 -27.520 1.00 84.75 160 ASN A O 1
ATOM 1255 N N . CYS A 1 161 ? 8.586 -1.225 -28.873 1.00 90.00 161 CYS A N 1
ATOM 1256 C CA . CYS A 1 161 ? 9.456 -2.273 -28.334 1.00 90.00 161 CYS A CA 1
ATOM 1257 C C . CYS A 1 161 ? 10.696 -1.675 -27.654 1.00 90.00 161 CYS A C 1
ATOM 1259 O O . CYS A 1 161 ? 11.711 -2.353 -27.507 1.00 90.00 161 CYS A O 1
ATOM 1261 N N . THR A 1 162 ? 10.652 -0.390 -27.294 1.00 90.50 162 THR A N 1
ATOM 1262 C CA . THR A 1 162 ? 11.808 0.351 -26.787 1.00 90.50 162 THR A CA 1
ATOM 1263 C C . THR A 1 162 ? 11.688 0.581 -25.287 1.00 90.50 162 THR A C 1
ATOM 1265 O O . THR A 1 162 ? 10.729 1.182 -24.807 1.00 90.50 162 THR A O 1
ATOM 1268 N N . VAL A 1 163 ? 12.709 0.163 -24.548 1.00 92.94 163 VAL A N 1
ATOM 1269 C CA . VAL A 1 163 ? 12.863 0.377 -23.110 1.00 92.94 163 VAL A CA 1
ATOM 1270 C C . VAL A 1 163 ? 13.841 1.520 -22.879 1.00 92.94 163 VAL A C 1
ATOM 1272 O O . VAL A 1 163 ? 14.965 1.494 -23.368 1.00 92.94 163 VAL A O 1
ATOM 1275 N N . TYR A 1 164 ? 13.429 2.523 -22.117 1.00 92.31 164 TYR A N 1
ATOM 1276 C CA . TYR A 1 164 ? 14.325 3.495 -21.504 1.00 92.31 164 TYR A CA 1
ATOM 1277 C C . TYR A 1 164 ? 14.882 2.908 -20.206 1.00 92.31 164 TYR A C 1
ATOM 1279 O O . TYR A 1 164 ? 14.102 2.444 -19.379 1.00 92.31 164 TYR A O 1
ATOM 1287 N N . CYS A 1 165 ? 16.195 2.972 -19.993 1.00 89.88 165 CYS A N 1
ATOM 1288 C CA . CYS A 1 165 ? 16.859 2.569 -18.755 1.00 89.88 165 CYS A CA 1
ATOM 1289 C C . CYS A 1 165 ? 17.747 3.712 -18.253 1.00 89.88 165 CYS A C 1
ATOM 1291 O O . CYS A 1 165 ? 18.725 4.065 -18.900 1.00 89.88 165 CYS A O 1
ATOM 1293 N N . GLY A 1 166 ? 17.421 4.311 -17.110 1.00 88.00 166 GLY A N 1
ATOM 1294 C CA . GLY A 1 166 ? 18.155 5.454 -16.558 1.00 88.00 166 GLY A CA 1
ATOM 1295 C C . GLY A 1 166 ? 18.572 5.272 -15.106 1.00 88.00 166 GLY A C 1
ATOM 1296 O O . GLY A 1 166 ? 18.083 4.381 -14.421 1.00 88.00 166 GLY A O 1
ATOM 1297 N N . GLY A 1 167 ? 19.440 6.156 -14.618 1.00 83.19 167 GLY A N 1
ATOM 1298 C CA . GLY A 1 167 ? 19.898 6.160 -13.224 1.00 83.19 167 GLY A CA 1
ATOM 1299 C C . GLY A 1 167 ? 21.290 5.568 -13.014 1.00 83.19 167 GLY A C 1
ATOM 1300 O O . GLY A 1 167 ? 21.683 5.385 -11.871 1.00 83.19 167 GLY A O 1
ATOM 1301 N N . ILE A 1 168 ? 22.041 5.307 -14.086 1.00 86.44 168 ILE A N 1
ATOM 1302 C CA . ILE A 1 168 ? 23.399 4.751 -14.028 1.00 86.44 168 ILE A CA 1
ATOM 1303 C C . ILE A 1 168 ? 24.384 5.908 -14.211 1.00 86.44 168 ILE A C 1
ATOM 1305 O O . ILE A 1 168 ? 24.614 6.343 -15.335 1.00 86.44 168 ILE A O 1
ATOM 1309 N N . ALA A 1 169 ? 24.921 6.451 -13.116 1.00 78.94 169 ALA A N 1
ATOM 1310 C CA . ALA A 1 169 ? 25.754 7.660 -13.163 1.00 78.94 169 ALA A CA 1
ATOM 1311 C C . ALA A 1 169 ? 27.209 7.390 -13.591 1.00 78.94 169 ALA A C 1
ATOM 1313 O O . ALA A 1 169 ? 27.886 8.295 -14.068 1.00 78.94 169 ALA A O 1
ATOM 1314 N N . SER A 1 170 ? 27.690 6.156 -13.433 1.00 83.44 170 SER A N 1
ATOM 1315 C CA . SER A 1 170 ? 29.027 5.730 -13.851 1.00 83.44 170 SER A CA 1
ATOM 1316 C C . SER A 1 170 ? 28.991 4.282 -14.339 1.00 83.44 170 SER A C 1
ATOM 1318 O O . SER A 1 170 ? 28.143 3.506 -13.903 1.00 83.44 170 SER A O 1
ATOM 1320 N N . GLY A 1 171 ? 29.883 3.926 -15.266 1.00 80.44 171 GLY A N 1
ATOM 1321 C CA . GLY A 1 171 ? 29.978 2.568 -15.818 1.00 80.44 171 GLY A CA 1
ATOM 1322 C C . GLY A 1 171 ? 28.948 2.225 -16.903 1.00 80.44 171 GLY A C 1
ATOM 1323 O O . GLY A 1 171 ? 28.915 1.089 -17.373 1.00 80.44 171 GLY A O 1
ATOM 1324 N N . LEU A 1 172 ? 28.124 3.184 -17.350 1.00 88.19 172 LEU A N 1
ATOM 1325 C CA . LEU A 1 172 ? 27.139 2.949 -18.411 1.00 88.19 172 LEU A CA 1
ATOM 1326 C C . LEU A 1 172 ? 27.821 2.690 -19.765 1.00 88.19 172 LEU A C 1
ATOM 1328 O O . LEU A 1 172 ? 28.329 3.612 -20.401 1.00 88.19 172 LEU A O 1
ATOM 1332 N N . THR A 1 173 ? 27.781 1.442 -20.234 1.00 90.44 173 THR A N 1
ATOM 1333 C CA . THR A 1 173 ? 28.339 1.015 -21.528 1.00 90.44 173 THR A CA 1
ATOM 1334 C C . THR A 1 173 ? 27.338 0.174 -22.322 1.00 90.44 173 THR A C 1
ATOM 1336 O O . THR A 1 173 ? 26.408 -0.401 -21.752 1.00 90.44 173 THR A O 1
ATOM 1339 N N . ASP A 1 174 ? 27.523 0.089 -23.645 1.00 89.69 174 ASP A N 1
ATOM 1340 C CA . ASP A 1 174 ? 26.710 -0.779 -24.515 1.00 89.69 174 ASP A CA 1
ATOM 1341 C C . ASP A 1 174 ? 26.759 -2.242 -24.053 1.00 89.69 174 ASP A C 1
ATOM 1343 O O . ASP A 1 174 ? 25.723 -2.884 -23.888 1.00 89.69 174 ASP A O 1
ATOM 1347 N N . GLN A 1 175 ? 27.965 -2.729 -23.747 1.00 88.31 175 GLN A N 1
ATOM 1348 C CA . GLN A 1 175 ? 28.191 -4.100 -23.303 1.00 88.31 175 GLN A CA 1
ATOM 1349 C C . GLN A 1 175 ? 27.443 -4.412 -22.001 1.00 88.31 175 GLN A C 1
ATOM 1351 O O . GLN A 1 175 ? 26.828 -5.473 -21.897 1.00 88.31 175 GLN A O 1
ATOM 1356 N N . LEU A 1 176 ? 27.432 -3.476 -21.044 1.00 88.38 176 LEU A N 1
ATOM 1357 C CA . LEU A 1 176 ? 26.666 -3.611 -19.805 1.00 88.38 176 LEU A CA 1
ATOM 1358 C C . LEU A 1 176 ? 25.165 -3.730 -20.092 1.00 88.38 176 LEU A C 1
ATOM 1360 O O . LEU A 1 176 ? 24.518 -4.652 -19.605 1.00 88.38 176 LEU A O 1
ATOM 1364 N N . MET A 1 177 ? 24.614 -2.849 -20.932 1.00 90.06 177 MET A N 1
ATOM 1365 C CA . MET A 1 177 ? 23.195 -2.906 -21.305 1.00 90.06 177 MET A CA 1
ATOM 1366 C C . MET A 1 177 ? 22.858 -4.202 -22.041 1.00 90.06 177 MET A C 1
ATOM 1368 O O . MET A 1 177 ? 21.847 -4.834 -21.745 1.00 90.06 177 MET A O 1
ATOM 1372 N N . ARG A 1 178 ? 2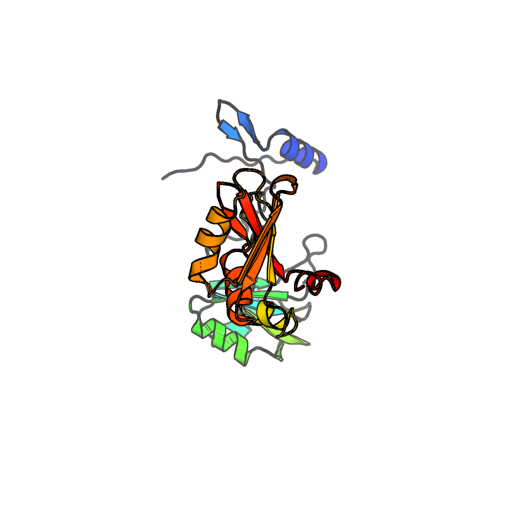3.721 -4.663 -22.948 1.00 91.25 178 ARG A N 1
ATOM 1373 C CA . ARG A 1 178 ? 23.536 -5.939 -23.643 1.00 91.25 178 ARG A CA 1
ATOM 1374 C C . ARG A 1 178 ? 23.529 -7.112 -22.667 1.00 91.25 178 ARG A C 1
ATOM 1376 O O . ARG A 1 178 ? 22.649 -7.964 -22.758 1.00 91.25 178 ARG A O 1
ATOM 1383 N N . GLN A 1 179 ? 24.462 -7.139 -21.719 1.00 88.12 179 GLN A N 1
ATOM 1384 C CA . GLN A 1 179 ? 24.532 -8.183 -20.700 1.00 88.12 179 GLN A CA 1
ATOM 1385 C C . GLN A 1 179 ? 23.288 -8.177 -19.805 1.00 88.12 179 GLN A C 1
ATOM 1387 O O . GLN A 1 179 ? 22.707 -9.236 -19.581 1.00 88.12 179 GLN A O 1
ATOM 1392 N N . THR A 1 180 ? 22.836 -7.005 -19.351 1.00 86.94 180 THR A N 1
ATOM 1393 C CA . THR A 1 180 ? 21.650 -6.899 -18.493 1.00 86.94 180 THR A CA 1
ATOM 1394 C C . THR A 1 180 ? 20.358 -7.261 -19.220 1.00 86.94 180 THR A C 1
ATOM 1396 O O . THR A 1 180 ? 19.510 -7.927 -18.637 1.00 86.94 180 THR A O 1
ATOM 1399 N N . PHE A 1 181 ? 20.187 -6.834 -20.474 1.00 90.88 181 PHE A N 1
ATOM 1400 C CA . PHE A 1 181 ? 18.902 -6.930 -21.172 1.00 90.88 181 PHE A CA 1
ATOM 1401 C C . PHE A 1 181 ? 18.752 -8.160 -22.082 1.00 90.88 181 PHE A C 1
ATOM 1403 O O . PHE A 1 181 ? 17.625 -8.542 -22.395 1.00 90.88 181 PHE A O 1
ATOM 1410 N N . SER A 1 182 ? 19.852 -8.820 -22.469 1.00 89.88 182 SER A N 1
ATOM 1411 C CA . SER A 1 182 ? 19.811 -10.028 -23.309 1.00 89.88 182 SER A CA 1
ATOM 1412 C C . SER A 1 182 ? 18.949 -11.189 -22.783 1.00 89.88 182 SER A C 1
ATOM 1414 O O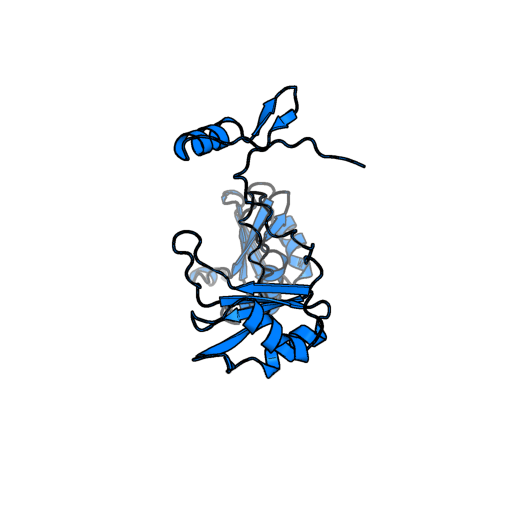 . SER A 1 182 ? 18.323 -11.838 -23.623 1.00 89.88 182 SER A O 1
ATOM 1416 N N . PRO A 1 183 ? 18.831 -11.470 -21.464 1.00 90.88 183 PRO A N 1
ATOM 1417 C CA . PRO A 1 183 ? 17.994 -12.579 -20.999 1.00 90.88 183 PRO A CA 1
ATOM 1418 C C . PRO A 1 183 ? 16.487 -12.363 -21.214 1.00 90.88 183 PRO A C 1
ATOM 1420 O O . PRO A 1 183 ? 15.735 -13.331 -21.162 1.00 90.88 183 PRO A O 1
ATOM 1423 N N . PHE A 1 184 ? 16.025 -11.131 -21.463 1.00 88.00 184 PHE A N 1
ATOM 1424 C CA . PHE A 1 184 ? 14.593 -10.826 -21.610 1.00 88.00 184 PHE A CA 1
ATOM 1425 C C . PHE A 1 184 ? 14.088 -10.922 -23.058 1.00 88.00 184 PHE A C 1
ATOM 1427 O O . PHE A 1 184 ? 12.879 -10.917 -23.298 1.00 88.00 184 PHE A O 1
ATOM 1434 N N . GLY A 1 185 ? 14.995 -11.019 -24.033 1.00 88.19 185 GLY A N 1
ATOM 1435 C CA . GLY A 1 185 ? 14.653 -11.186 -25.441 1.00 88.19 185 GLY A CA 1
ATOM 1436 C C . GLY A 1 185 ? 15.745 -10.720 -26.397 1.00 88.19 185 GLY A C 1
ATOM 1437 O O . GLY A 1 185 ? 16.770 -10.165 -25.999 1.00 88.19 185 GLY A O 1
ATOM 1438 N N . GLN A 1 186 ? 15.509 -10.916 -27.696 1.00 90.00 186 GLN A N 1
ATOM 1439 C CA . GLN A 1 186 ? 16.446 -10.484 -28.732 1.00 90.00 186 GLN A CA 1
ATOM 1440 C C . GLN A 1 186 ? 16.470 -8.953 -28.839 1.00 90.00 186 GLN A C 1
ATOM 1442 O O . GLN A 1 186 ? 15.462 -8.329 -29.180 1.00 90.00 186 GLN A O 1
ATOM 1447 N N . ILE A 1 187 ? 17.642 -8.369 -28.582 1.00 92.62 187 ILE A N 1
ATOM 1448 C CA . ILE A 1 187 ? 17.898 -6.929 -28.681 1.00 92.62 187 ILE A CA 1
ATOM 1449 C C . ILE A 1 187 ? 18.221 -6.557 -30.131 1.00 92.62 187 ILE A C 1
ATOM 1451 O O . ILE A 1 187 ? 19.142 -7.115 -30.728 1.00 92.62 187 ILE A O 1
ATOM 1455 N N . MET A 1 188 ? 17.489 -5.583 -30.665 1.00 89.00 188 MET A N 1
ATOM 1456 C CA . MET A 1 188 ? 17.668 -5.030 -32.009 1.00 89.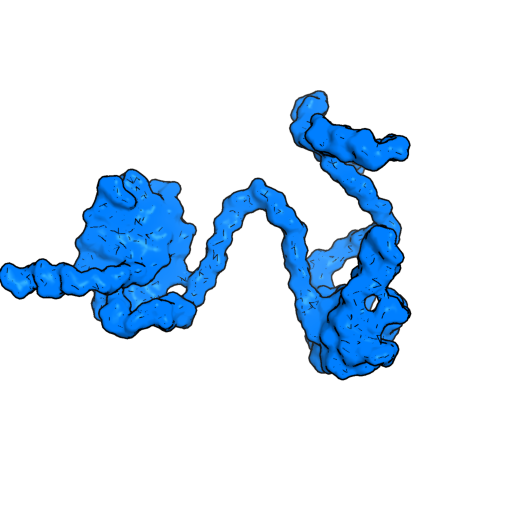00 188 MET A CA 1
ATOM 1457 C C . MET A 1 188 ? 18.622 -3.835 -32.019 1.00 89.00 188 MET A C 1
ATOM 1459 O O . MET A 1 188 ? 19.494 -3.757 -32.876 1.00 89.00 188 MET A O 1
ATOM 1463 N N . GLU A 1 189 ? 18.482 -2.920 -31.058 1.00 88.75 189 GLU A N 1
ATOM 1464 C CA . GLU A 1 189 ? 19.298 -1.705 -30.970 1.00 88.75 189 GLU A CA 1
ATOM 1465 C C . GLU A 1 189 ? 19.558 -1.349 -29.503 1.00 88.75 189 GLU A C 1
ATOM 1467 O O . GLU A 1 189 ? 18.675 -1.498 -28.656 1.00 88.75 189 GLU A O 1
ATOM 1472 N N . ILE A 1 190 ? 20.760 -0.858 -29.207 1.00 90.75 190 ILE A N 1
ATOM 1473 C CA . ILE A 1 190 ? 21.113 -0.257 -27.920 1.00 90.75 190 ILE A CA 1
ATOM 1474 C C . ILE A 1 190 ? 21.699 1.120 -28.209 1.00 90.75 190 ILE A C 1
ATOM 1476 O O . ILE A 1 190 ? 22.552 1.279 -29.079 1.00 90.75 190 ILE A O 1
ATOM 1480 N N . ARG A 1 191 ? 21.244 2.127 -27.467 1.00 90.50 191 ARG A N 1
ATOM 1481 C CA . ARG A 1 191 ? 21.757 3.492 -27.548 1.00 90.50 191 ARG A CA 1
ATOM 1482 C C . ARG A 1 191 ? 22.055 4.001 -26.149 1.00 90.50 191 ARG A C 1
ATOM 1484 O O . ARG A 1 191 ? 21.132 4.219 -25.368 1.00 90.50 191 ARG A O 1
ATOM 1491 N N . VAL A 1 192 ? 23.330 4.187 -25.825 1.00 89.56 192 VAL A N 1
ATOM 1492 C CA . VAL A 1 192 ? 23.774 4.650 -24.503 1.00 89.56 192 VAL A CA 1
ATOM 1493 C C . VAL A 1 192 ? 24.096 6.142 -24.510 1.00 89.56 192 VAL A C 1
ATOM 1495 O O . VAL A 1 192 ? 24.685 6.656 -25.455 1.00 89.56 192 VAL A O 1
ATOM 1498 N N . PHE A 1 193 ? 23.724 6.834 -23.436 1.00 89.56 193 PHE A N 1
ATOM 1499 C CA . PHE A 1 193 ? 24.039 8.239 -23.185 1.00 89.56 193 PHE A CA 1
ATOM 1500 C C . PHE A 1 193 ? 24.734 8.346 -21.820 1.00 89.56 193 PHE A C 1
ATOM 1502 O O . PHE A 1 193 ? 24.099 8.743 -20.840 1.00 89.56 193 PHE A O 1
ATOM 1509 N N . PRO A 1 194 ? 26.023 7.962 -21.728 1.00 85.88 194 PRO A N 1
ATOM 1510 C CA . PRO A 1 194 ? 26.759 7.915 -20.462 1.00 85.88 194 PRO A CA 1
ATOM 1511 C C . PRO A 1 194 ? 26.806 9.270 -19.754 1.00 85.88 194 PRO A C 1
ATOM 1513 O O . PRO A 1 194 ? 26.586 9.323 -18.551 1.00 85.88 194 PRO A O 1
ATOM 1516 N N . GLU A 1 195 ? 26.959 10.373 -20.495 1.00 82.31 195 GLU A N 1
ATOM 1517 C CA . GLU A 1 195 ? 26.966 11.736 -19.931 1.00 82.31 195 GLU A CA 1
ATOM 1518 C C . GLU A 1 195 ? 25.671 12.100 -19.194 1.00 82.31 195 GLU A C 1
ATOM 1520 O O . GLU A 1 195 ? 25.671 12.920 -18.281 1.00 82.31 195 GLU A O 1
ATOM 1525 N N . LYS A 1 196 ? 24.551 11.492 -19.597 1.00 84.69 196 LYS A N 1
ATOM 1526 C CA . LYS A 1 196 ? 23.229 11.731 -19.009 1.00 84.69 196 LYS A CA 1
ATOM 1527 C C . LYS A 1 196 ? 22.755 10.575 -18.122 1.00 84.69 196 LYS A C 1
ATOM 1529 O O . LYS A 1 196 ? 21.670 10.656 -17.549 1.00 84.69 196 LYS A O 1
ATOM 1534 N N . GLY A 1 197 ? 23.540 9.502 -18.026 1.00 85.25 197 GLY A N 1
ATOM 1535 C CA . GLY A 1 197 ? 23.260 8.327 -17.207 1.00 85.25 197 GLY A CA 1
ATOM 1536 C C . GLY A 1 197 ? 22.014 7.529 -17.606 1.00 85.25 197 GLY A C 1
ATOM 1537 O O . GLY A 1 197 ? 21.336 6.974 -16.733 1.00 85.25 197 GLY A O 1
ATOM 1538 N N . TYR A 1 198 ? 21.679 7.486 -18.902 1.00 90.69 198 TYR A N 1
ATOM 1539 C CA . TYR A 1 198 ? 20.564 6.683 -19.416 1.00 90.69 198 TYR A CA 1
ATOM 1540 C C . TYR A 1 198 ? 20.842 6.029 -20.773 1.00 90.69 198 TYR A C 1
ATOM 1542 O O . TYR A 1 198 ? 21.728 6.437 -21.519 1.00 90.69 198 TYR A O 1
ATOM 1550 N N . SER A 1 199 ? 20.056 5.016 -21.116 1.00 91.56 199 SER A N 1
ATOM 1551 C CA . SER A 1 199 ? 20.111 4.286 -22.377 1.00 91.56 199 SER A CA 1
ATOM 1552 C C . SER A 1 199 ? 18.711 3.969 -22.908 1.00 91.56 199 SER A C 1
ATOM 1554 O O . SER A 1 199 ? 17.715 4.018 -22.181 1.00 91.56 199 SER A O 1
ATOM 1556 N N . PHE A 1 200 ? 18.644 3.645 -24.195 1.00 93.56 200 PHE A N 1
ATOM 1557 C CA . PHE A 1 200 ? 17.484 3.034 -24.829 1.00 93.56 200 PHE A CA 1
ATOM 1558 C C . PHE A 1 200 ? 17.867 1.659 -25.362 1.00 93.56 200 PHE A C 1
ATOM 1560 O O . PHE A 1 200 ? 18.897 1.511 -26.017 1.00 93.56 200 PHE A O 1
ATOM 1567 N N . VAL A 1 201 ? 17.027 0.666 -25.096 1.00 93.31 201 VAL A N 1
ATOM 1568 C CA . VAL A 1 201 ? 17.193 -0.711 -25.557 1.00 93.31 201 VAL A CA 1
ATOM 1569 C C . VAL A 1 201 ? 15.937 -1.102 -26.316 1.00 93.31 201 VAL A C 1
ATOM 1571 O O . VAL A 1 201 ? 14.848 -1.145 -25.747 1.00 93.31 201 VAL A O 1
ATOM 1574 N N . ARG A 1 202 ? 16.072 -1.369 -27.612 1.00 91.88 202 ARG A N 1
ATOM 1575 C CA . ARG A 1 202 ? 14.973 -1.821 -28.461 1.00 91.88 202 ARG A CA 1
ATOM 1576 C C . ARG A 1 202 ? 15.006 -3.335 -28.587 1.00 91.88 202 ARG A C 1
ATOM 1578 O O . ARG A 1 202 ? 15.999 -3.897 -29.044 1.00 91.88 202 ARG A O 1
ATOM 1585 N N . PHE A 1 203 ? 13.906 -3.981 -28.234 1.00 93.56 203 PHE A N 1
ATOM 1586 C CA . PHE A 1 203 ? 13.690 -5.412 -28.411 1.00 93.56 203 PHE A CA 1
ATOM 1587 C C . PHE A 1 203 ? 13.009 -5.719 -29.747 1.00 93.56 203 PHE A C 1
ATOM 1589 O O . PHE A 1 203 ? 12.423 -4.845 -30.387 1.00 93.56 203 PHE A O 1
ATOM 1596 N N . SER A 1 204 ? 13.103 -6.978 -30.165 1.00 88.44 204 SER A N 1
ATOM 1597 C CA . SER A 1 204 ? 12.366 -7.525 -31.311 1.00 88.44 204 SER A CA 1
ATOM 1598 C C . SER A 1 204 ? 10.855 -7.589 -31.071 1.00 88.44 204 SER A C 1
ATOM 1600 O O . SER A 1 204 ? 10.088 -7.431 -32.018 1.00 88.44 204 SER A O 1
ATOM 1602 N N . THR A 1 205 ? 10.424 -7.784 -29.821 1.00 90.94 205 THR A N 1
ATOM 1603 C CA . THR A 1 205 ? 9.012 -7.893 -29.441 1.00 90.94 205 THR A CA 1
ATOM 1604 C C . THR A 1 205 ? 8.653 -6.934 -28.309 1.00 90.94 205 THR A C 1
ATOM 1606 O O . THR A 1 205 ? 9.477 -6.586 -27.456 1.00 90.94 205 THR A O 1
ATOM 1609 N N . HIS A 1 206 ? 7.386 -6.522 -28.295 1.00 89.12 206 HIS A N 1
ATOM 1610 C CA . HIS A 1 206 ? 6.815 -5.682 -27.247 1.00 89.12 206 HIS A CA 1
ATOM 1611 C C . HIS A 1 206 ? 6.790 -6.407 -25.892 1.00 89.12 206 HIS A C 1
ATOM 1613 O O . HIS A 1 206 ? 7.131 -5.828 -24.864 1.00 89.12 206 HIS A O 1
ATOM 1619 N N . GLU A 1 207 ? 6.477 -7.702 -25.890 1.00 89.81 207 GLU A N 1
ATOM 1620 C CA . GLU A 1 207 ? 6.448 -8.526 -24.677 1.00 89.81 207 GLU A CA 1
ATOM 1621 C C . GLU A 1 207 ? 7.831 -8.623 -24.016 1.00 89.81 207 GLU A C 1
ATOM 1623 O O . GLU A 1 207 ? 7.946 -8.437 -22.805 1.00 89.81 207 GLU A O 1
ATOM 1628 N N . SER A 1 208 ? 8.902 -8.814 -24.797 1.00 91.69 208 SER A N 1
ATOM 1629 C CA . SER A 1 208 ? 10.274 -8.812 -24.267 1.00 91.69 208 SER A CA 1
ATOM 1630 C C . SER A 1 208 ? 10.650 -7.473 -23.633 1.00 91.69 208 SER A C 1
ATOM 1632 O O . SER A 1 208 ? 11.259 -7.446 -22.562 1.00 91.69 208 SER A O 1
ATOM 1634 N N . ALA A 1 209 ? 10.242 -6.356 -24.244 1.00 90.69 209 ALA A N 1
ATOM 1635 C CA . ALA A 1 209 ? 10.446 -5.026 -23.675 1.00 90.69 209 ALA A CA 1
ATOM 1636 C C . ALA A 1 209 ? 9.674 -4.831 -22.354 1.00 90.69 209 ALA A C 1
ATOM 1638 O O . ALA A 1 209 ? 10.225 -4.296 -21.389 1.00 90.69 209 ALA A O 1
ATOM 1639 N N . ALA A 1 210 ? 8.433 -5.318 -22.269 1.00 90.25 210 ALA A N 1
ATOM 1640 C CA . ALA A 1 210 ? 7.631 -5.257 -21.048 1.00 90.25 210 ALA A CA 1
ATOM 1641 C C . ALA A 1 210 ? 8.231 -6.115 -19.917 1.00 90.25 210 ALA A C 1
ATOM 1643 O O . ALA A 1 210 ? 8.354 -5.642 -18.784 1.00 90.25 210 ALA A O 1
ATOM 1644 N N . HIS A 1 211 ? 8.670 -7.342 -20.222 1.00 90.44 211 HIS A N 1
ATOM 1645 C CA . HIS A 1 211 ? 9.367 -8.210 -19.267 1.00 90.44 211 HIS A CA 1
ATOM 1646 C C . HIS A 1 211 ? 10.649 -7.562 -18.740 1.00 90.44 211 HIS A C 1
ATOM 1648 O O . HIS A 1 211 ? 10.876 -7.539 -17.531 1.00 90.44 211 HIS A O 1
ATOM 1654 N N . ALA A 1 212 ? 11.445 -6.966 -19.627 1.00 89.94 212 ALA A N 1
ATOM 1655 C CA . ALA A 1 212 ? 12.645 -6.233 -19.250 1.00 89.94 212 ALA A CA 1
ATOM 1656 C C . ALA A 1 212 ? 12.346 -5.068 -18.290 1.00 89.94 212 ALA A C 1
ATOM 1658 O O . ALA A 1 212 ? 13.039 -4.904 -17.289 1.00 89.94 212 ALA A O 1
ATOM 1659 N N . ILE A 1 213 ? 11.298 -4.278 -18.546 1.00 89.44 213 ILE A N 1
ATOM 1660 C CA . ILE A 1 213 ? 10.897 -3.174 -17.659 1.00 89.44 213 ILE A CA 1
ATOM 1661 C C . ILE A 1 213 ? 10.514 -3.700 -16.274 1.00 89.44 213 ILE A C 1
ATOM 1663 O O . ILE A 1 213 ? 10.986 -3.169 -15.272 1.00 89.44 213 ILE A O 1
ATOM 1667 N N . VAL A 1 214 ? 9.691 -4.746 -16.206 1.00 86.69 214 VAL A N 1
ATOM 1668 C CA . VAL A 1 214 ? 9.245 -5.334 -14.934 1.00 86.69 214 VAL A CA 1
ATOM 1669 C C . VAL A 1 214 ? 10.414 -5.866 -14.114 1.00 86.69 214 VAL A C 1
ATOM 1671 O O . VAL A 1 214 ? 10.463 -5.653 -12.903 1.00 86.69 214 VAL A O 1
ATOM 1674 N N . SER A 1 215 ? 11.341 -6.564 -14.766 1.00 83.94 215 SER A N 1
ATOM 1675 C CA . SER A 1 215 ? 12.436 -7.248 -14.087 1.00 83.94 215 SER A CA 1
ATOM 1676 C C . SER A 1 215 ? 13.594 -6.328 -13.724 1.00 83.94 215 SER A C 1
ATOM 1678 O O . SER A 1 215 ? 14.256 -6.590 -12.726 1.00 83.94 215 SER A O 1
ATOM 1680 N N . VAL A 1 216 ? 13.854 -5.275 -14.505 1.00 87.44 216 VAL A N 1
ATOM 1681 C CA . VAL A 1 216 ? 15.032 -4.410 -14.323 1.00 87.44 216 VAL A CA 1
ATOM 1682 C C . VAL A 1 216 ? 14.688 -3.107 -13.595 1.00 87.44 216 VAL A C 1
ATOM 1684 O O . VAL A 1 216 ? 15.539 -2.563 -12.890 1.00 87.44 216 VAL A O 1
ATOM 1687 N N . ASN A 1 217 ? 13.451 -2.604 -13.676 1.00 85.19 217 ASN A N 1
ATOM 1688 C CA . ASN A 1 217 ? 13.082 -1.368 -12.986 1.00 85.19 217 ASN A CA 1
ATOM 1689 C C . ASN A 1 217 ? 13.204 -1.508 -11.457 1.00 85.19 217 ASN A C 1
ATOM 1691 O O . ASN A 1 217 ? 12.560 -2.356 -10.846 1.00 85.19 217 ASN A O 1
ATOM 1695 N N . GLY A 1 218 ? 13.988 -0.629 -10.833 1.00 76.62 218 GLY A N 1
ATOM 1696 C CA . GLY A 1 218 ? 14.245 -0.633 -9.392 1.00 76.62 218 GLY A CA 1
ATOM 1697 C C . GLY A 1 218 ? 15.355 -1.589 -8.950 1.00 76.62 218 GLY A C 1
ATOM 1698 O O . GLY A 1 218 ? 15.652 -1.642 -7.758 1.00 76.62 218 GLY A O 1
ATOM 1699 N N . THR A 1 219 ? 15.983 -2.317 -9.879 1.00 82.94 219 THR A N 1
ATOM 1700 C CA . THR A 1 219 ? 17.161 -3.147 -9.586 1.00 82.94 219 THR A CA 1
ATOM 1701 C C . THR A 1 219 ? 18.442 -2.319 -9.525 1.00 82.94 219 THR A C 1
ATOM 1703 O O . THR A 1 219 ? 18.455 -1.136 -9.870 1.00 82.94 219 THR A O 1
ATOM 1706 N N . THR A 1 220 ? 19.529 -2.940 -9.072 1.00 82.12 220 THR A N 1
ATOM 1707 C CA . THR A 1 220 ? 20.839 -2.296 -8.964 1.00 82.12 220 THR A CA 1
ATOM 1708 C C . THR A 1 220 ? 21.769 -2.794 -10.069 1.00 82.12 220 THR A C 1
ATOM 1710 O O . THR A 1 220 ? 22.038 -3.990 -10.146 1.00 82.12 220 THR A O 1
ATOM 1713 N N . ILE A 1 221 ? 22.301 -1.879 -10.882 1.00 83.69 221 ILE A N 1
ATOM 1714 C CA . ILE A 1 221 ? 23.336 -2.136 -11.895 1.00 83.69 221 ILE A CA 1
ATOM 1715 C C . ILE A 1 221 ? 24.566 -1.300 -11.527 1.00 83.69 221 ILE A C 1
ATOM 1717 O O . ILE A 1 221 ? 24.444 -0.089 -11.357 1.00 83.69 221 ILE A O 1
ATOM 1721 N N . GLU A 1 222 ? 25.741 -1.924 -11.373 1.00 79.44 222 GLU A N 1
ATOM 1722 C CA . GLU A 1 222 ? 26.992 -1.233 -10.992 1.00 79.44 222 GLU A CA 1
ATOM 1723 C C . GLU A 1 222 ? 26.841 -0.350 -9.731 1.00 79.44 222 GLU A C 1
ATOM 1725 O O . GLU A 1 222 ? 27.334 0.774 -9.663 1.00 79.44 222 GLU A O 1
ATOM 1730 N N . GLY A 1 223 ? 26.071 -0.815 -8.738 1.00 74.50 223 GLY A N 1
ATOM 1731 C CA . GLY A 1 223 ? 25.794 -0.068 -7.501 1.00 74.50 223 GLY A CA 1
ATOM 1732 C C . GLY A 1 223 ? 24.753 1.054 -7.627 1.00 74.50 223 GLY A C 1
ATOM 1733 O O . GLY A 1 223 ? 24.413 1.682 -6.625 1.00 74.50 223 GLY A O 1
ATOM 1734 N N . HIS A 1 224 ? 24.199 1.281 -8.819 1.00 77.56 224 HIS A N 1
ATOM 1735 C CA . HIS A 1 224 ? 23.198 2.309 -9.077 1.00 77.56 224 HIS A CA 1
ATOM 1736 C C . HIS A 1 224 ? 21.798 1.713 -9.224 1.00 77.56 224 HIS A C 1
ATOM 1738 O O . HIS A 1 224 ? 21.605 0.742 -9.952 1.00 77.56 224 HIS A O 1
ATOM 1744 N N . VAL A 1 225 ? 20.807 2.318 -8.564 1.00 80.62 225 VAL A N 1
ATOM 1745 C CA . VAL A 1 225 ? 19.401 1.919 -8.721 1.00 80.62 225 VAL A CA 1
ATOM 1746 C C . VAL A 1 225 ? 18.882 2.431 -10.056 1.00 80.62 225 VAL A C 1
ATOM 1748 O O . VAL A 1 225 ? 18.785 3.642 -10.275 1.00 80.62 225 VAL A O 1
ATOM 1751 N N . VAL A 1 226 ? 18.519 1.506 -10.935 1.00 86.44 226 VAL A N 1
ATOM 1752 C CA . VAL A 1 226 ? 18.092 1.829 -12.291 1.00 86.44 226 VAL A CA 1
ATOM 1753 C C . VAL A 1 226 ? 16.585 1.944 -12.389 1.00 86.44 226 VAL A C 1
ATOM 1755 O O . VAL A 1 226 ? 15.825 1.329 -11.642 1.00 86.44 226 VAL A O 1
ATOM 1758 N N . LYS A 1 227 ? 16.139 2.770 -13.324 1.00 86.88 227 LYS A N 1
ATOM 1759 C CA . LYS A 1 227 ? 14.736 3.027 -13.600 1.00 86.88 227 LYS A CA 1
ATOM 1760 C C . LYS A 1 227 ? 14.445 2.670 -15.044 1.00 86.88 227 LYS A C 1
ATOM 1762 O O . LYS A 1 227 ? 15.006 3.297 -15.945 1.00 86.88 227 LYS A O 1
ATOM 1767 N N . CYS A 1 228 ? 13.558 1.704 -15.248 1.00 87.81 228 CYS A N 1
ATOM 1768 C CA . CYS A 1 228 ? 13.167 1.246 -16.574 1.00 87.81 228 CYS A CA 1
ATOM 1769 C C . CYS A 1 228 ? 11.717 1.622 -16.865 1.00 87.81 228 CYS A C 1
ATOM 1771 O O . CYS A 1 228 ? 10.835 1.385 -16.044 1.00 87.81 228 CYS A O 1
ATOM 1773 N N . TYR A 1 229 ? 11.479 2.204 -18.038 1.00 91.12 229 TYR A N 1
ATOM 1774 C CA . TYR A 1 229 ? 10.158 2.623 -18.508 1.00 91.12 229 TYR A CA 1
ATOM 1775 C C . TYR A 1 229 ? 10.057 2.437 -20.018 1.00 91.12 229 TYR A C 1
ATOM 1777 O O . TYR A 1 229 ? 11.063 2.231 -20.695 1.00 91.12 229 TYR A O 1
ATOM 1785 N N . TRP A 1 230 ? 8.855 2.577 -20.568 1.00 90.81 230 TRP A N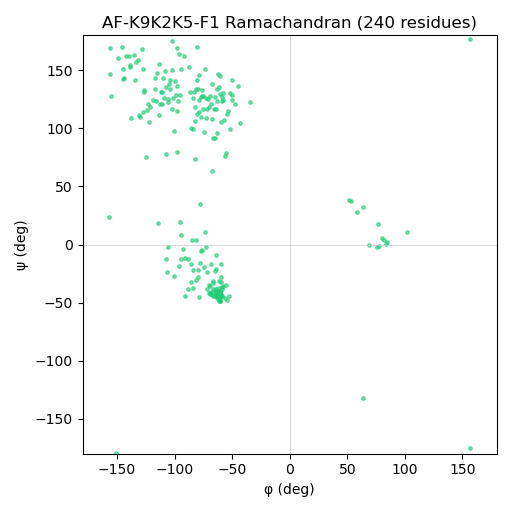 1
ATOM 1786 C CA . TRP A 1 230 ? 8.689 2.681 -22.013 1.00 90.81 230 TRP A CA 1
ATOM 1787 C C . TRP A 1 230 ? 9.432 3.899 -22.562 1.00 90.81 230 TRP A C 1
ATOM 1789 O O . TRP A 1 230 ? 9.286 5.021 -22.069 1.00 90.81 230 TRP A O 1
ATOM 1799 N N . GLY A 1 231 ? 10.240 3.673 -23.595 1.00 86.12 231 GLY A N 1
ATOM 1800 C CA . GLY A 1 231 ? 10.848 4.742 -24.369 1.00 86.12 231 GLY A CA 1
ATOM 1801 C C . GLY A 1 231 ? 9.755 5.558 -25.049 1.00 86.12 231 GLY A C 1
ATOM 1802 O O . GLY A 1 231 ? 8.826 4.998 -25.633 1.00 86.12 231 GLY A O 1
ATOM 1803 N N . LYS A 1 232 ? 9.851 6.888 -24.964 1.00 79.75 232 LYS A N 1
ATOM 1804 C CA . LYS A 1 232 ? 8.957 7.770 -25.719 1.00 79.75 232 LYS A CA 1
ATOM 1805 C C . LYS A 1 232 ? 9.229 7.565 -27.208 1.00 79.75 232 LYS A C 1
ATOM 1807 O O . LYS A 1 232 ? 10.376 7.667 -27.638 1.00 79.75 232 LYS A O 1
ATOM 1812 N N . GLU A 1 233 ? 8.182 7.280 -27.974 1.00 61.03 233 GLU A N 1
ATOM 1813 C CA . GLU A 1 233 ? 8.252 7.190 -29.432 1.00 61.03 233 GLU A CA 1
ATOM 1814 C C . GLU A 1 233 ? 8.549 8.592 -29.990 1.00 61.03 233 GLU A C 1
ATOM 1816 O O . GLU A 1 233 ? 7.652 9.410 -30.179 1.00 61.03 233 GLU A O 1
ATOM 1821 N N . SER A 1 234 ? 9.828 8.923 -30.183 1.00 51.91 234 SER A N 1
ATOM 1822 C CA . SER A 1 234 ? 10.212 10.128 -30.917 1.00 51.91 234 SER A CA 1
ATOM 1823 C C . SER A 1 234 ? 10.021 9.874 -32.419 1.00 51.91 234 SER A C 1
ATOM 1825 O O . SER A 1 234 ? 10.581 8.900 -32.932 1.00 51.91 234 SER A O 1
ATOM 1827 N N . PRO A 1 235 ? 9.300 10.743 -33.153 1.00 47.06 235 PRO A N 1
ATOM 1828 C CA . PRO A 1 235 ? 9.142 10.618 -34.607 1.00 47.06 235 PRO A CA 1
ATOM 1829 C C . PRO A 1 235 ? 10.479 10.669 -35.377 1.00 47.06 235 PRO A C 1
ATOM 1831 O O . PRO A 1 235 ? 10.560 10.190 -36.508 1.00 47.06 235 PRO A O 1
ATOM 1834 N N . ASP A 1 236 ? 11.556 11.150 -34.748 1.00 43.09 236 ASP A N 1
ATOM 1835 C CA . ASP A 1 236 ? 12.921 11.169 -35.289 1.00 43.09 236 ASP A CA 1
ATOM 1836 C C . ASP A 1 236 ? 13.634 9.802 -35.346 1.00 43.09 236 ASP A C 1
ATOM 1838 O O . ASP A 1 236 ? 14.745 9.720 -35.863 1.00 43.09 236 ASP A O 1
ATOM 1842 N N . MET A 1 237 ? 13.034 8.699 -34.877 1.00 48.41 237 MET A N 1
ATOM 1843 C CA . MET A 1 237 ? 13.651 7.363 -35.021 1.00 48.41 237 MET A CA 1
ATOM 1844 C C . MET A 1 237 ? 13.554 6.765 -36.435 1.00 48.41 237 MET A C 1
ATOM 1846 O O . MET A 1 237 ? 14.133 5.709 -36.679 1.00 48.41 237 MET A O 1
ATOM 1850 N N . THR A 1 238 ? 12.868 7.420 -37.380 1.00 42.28 238 THR A N 1
ATOM 1851 C CA . THR A 1 238 ? 12.726 6.914 -38.765 1.00 42.28 238 THR A CA 1
ATOM 1852 C C . THR A 1 238 ? 13.798 7.453 -39.723 1.00 42.28 238 THR A C 1
ATOM 1854 O O . THR A 1 238 ? 13.866 7.028 -40.872 1.00 42.28 238 THR A O 1
ATOM 1857 N N . LYS A 1 239 ? 14.685 8.356 -39.288 1.00 39.19 239 LYS A N 1
ATOM 1858 C CA . LYS A 1 239 ? 15.777 8.867 -40.132 1.00 39.19 239 LYS A CA 1
ATOM 1859 C C . LYS A 1 239 ? 17.125 8.308 -39.697 1.00 39.19 239 LYS A C 1
ATOM 1861 O O . LYS A 1 239 ? 17.891 9.006 -39.052 1.00 39.19 239 LYS A O 1
ATOM 1866 N N . ASN A 1 240 ? 17.408 7.061 -40.072 1.00 37.28 240 ASN A N 1
ATOM 1867 C CA . ASN A 1 240 ? 18.775 6.697 -40.472 1.00 37.28 240 ASN A CA 1
ATOM 1868 C C . ASN A 1 240 ? 18.874 5.450 -41.372 1.00 37.28 240 ASN A C 1
ATOM 1870 O O . ASN A 1 240 ? 19.930 4.828 -41.438 1.00 37.28 240 ASN A O 1
ATOM 1874 N N . PHE A 1 241 ? 17.803 5.105 -42.094 1.00 41.69 241 PHE A N 1
ATOM 1875 C CA . PHE A 1 241 ? 17.904 4.208 -43.246 1.00 41.69 241 PHE A CA 1
ATOM 1876 C C . PHE A 1 241 ? 17.955 5.039 -44.526 1.00 41.69 241 PHE A C 1
ATOM 1878 O O . PHE A 1 241 ? 16.939 5.205 -45.199 1.00 41.69 241 PHE A O 1
ATOM 1885 N N . GLN A 1 242 ? 19.134 5.585 -44.823 1.00 30.52 242 GLN A N 1
ATOM 1886 C CA . GLN A 1 242 ? 19.613 5.757 -46.191 1.00 30.52 242 GLN A CA 1
ATOM 1887 C C . GLN A 1 242 ? 21.138 5.769 -46.208 1.00 30.52 242 GLN A C 1
ATOM 1889 O O . GLN A 1 242 ? 21.718 6.420 -45.310 1.00 30.52 242 GLN A O 1
#

pLDDT: mean 79.43, std 16.66, range [30.52, 93.81]

Foldseek 3Di:
DDDDDDDDDDDPDPVVLVVCQVVQAQDQDPNDRDHDDDDDPPPDPPPVLVQWWKKKKAQADQPDFQVLVCVLLVVLADWPDKGFDADPVPRTTPRIIMTTHRDPNSLVSCQVPQAQDDRPHGRMHMDGDDPPPPPDDPPCPDPPPQDDLVNQLVPDDFPQQKKKKFFAQPDWDPVLCCVLLVVLAAWDDKADDNNRGMIMTGHPGSSSSSSSQSVQAQDADPNTGMHMHGDDPDPVPVPDDD

Sequence (242 aa):
TSNDPYCFVEFYEHRDAAAALAAMNGRKILGKEVKVNWATTPSSQKKDTSNHFHVFVGDLSPEITTEDIKSAFAPFGKISDARVVKDMATGKSKGYGFVSFYNKLDAENAIVHMGGQWLGGRQIRTNWATRKPPAPKSTQENNTKQLRFEDVVNQSSPKNCTVYCGGIASGLTDQLMRQTFSPFGQIMEIRVFPEKGYSFVRFSTHESAAHAIVSVNGTTIEGHVVKCYWGKESPDMTKNFQ

Radius of gyration: 27.73 Å; Cα contacts (8 Å, |Δi|>4): 388; chains: 1; bounding box: 59×41×81 Å

InterPro domains:
  IPR000504 RNA recognition motif domain [PF00076] (3-35)
  IPR000504 RNA recognition motif domain [PF00076] (55-125)
  IPR000504 RNA recognition motif domain [PF00076] (163-227)
  IPR000504 RNA recognition motif domain [PS50102] (1-41)
  IPR000504 RNA recognition motif domain [PS50102] (53-131)
  IPR000504 RNA recognition motif domain [PS50102] (161-233)
  IPR000504 RNA recognition motif domain [SM00360] (54-127)
  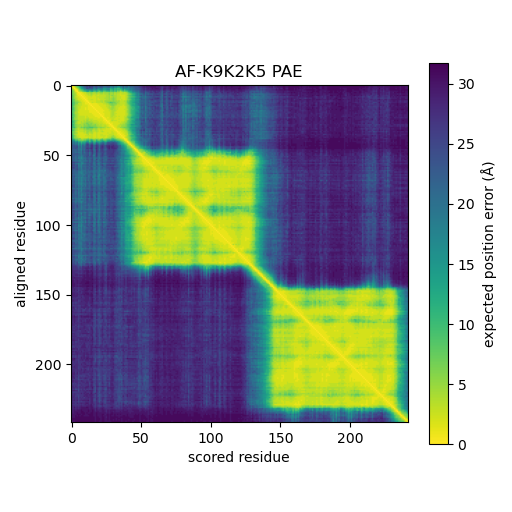IPR000504 RNA recognition motif domain [SM00360] (162-229)
  IPR003954 RNA recognition motif domain, eukaryotic-type [SM00361] (54-127)
  IPR003954 RNA recognition motif domain, eukaryotic-type [SM00361] (162-229)
  IPR012677 Nucleotide-binding alpha-beta plait domain superfamily [G3DSA:3.30.70.330] (1-46)
  IPR012677 Nucleotide-binding alpha-beta plait domain superfamily [G3DSA:3.30.70.330] (47-138)
  IPR012677 Nucleotide-binding alpha-beta plait domain superfamily [G3DSA:3.30.70.330] (139-240)
  IPR034494 TIAR, RNA recognition motif 2 [cd12617] (52-131)
  IPR034496 TIAR, RNA recognition motif 3 [cd12620] (161-233)
  IPR035979 RNA-binding domain superfamily [SSF54928] (5-43)
  IPR035979 RNA-binding domain superfamily [SSF54928] (45-138)
  IPR035979 RNA-binding domain superfamily [SSF54928] (152-236)

Nearest PDB structures (foldseek):
  2mjn-assembly1_A  TM=4.760E-01  e=8.963E-32  Homo sapiens
  1x4g-assembly1_A  TM=8.358E-01  e=2.214E-17  Homo sapiens
  2rne-assembly1_A  TM=7.269E-01  e=8.151E-17  Mus musculus
  5m8i-assembly1_A  TM=7.426E-01  e=1.965E-08  Homo sapiens
  7slq-assembly1_B  TM=3.385E-01  e=6.391E-08  Homo sapiens

Solvent-accessible surface area (backbone atoms only — not comparable to full-atom values): 14231 Å² total; per-residue (Å²): 135,87,76,79,93,79,84,88,84,88,59,98,43,71,69,56,46,51,52,47,38,67,68,41,40,69,36,70,56,98,89,39,68,36,83,55,74,86,87,70,81,72,88,59,78,74,69,85,55,84,85,38,32,46,34,27,36,32,56,40,35,68,85,64,47,40,65,55,53,46,61,71,50,43,86,48,39,66,71,73,47,61,42,56,43,52,40,87,89,76,68,45,54,71,27,32,31,41,39,25,18,67,44,61,68,32,39,52,51,40,31,67,68,46,40,64,36,76,49,86,91,26,52,23,42,44,39,77,43,75,75,74,69,72,78,77,67,95,62,93,72,77,83,72,71,76,56,50,56,73,65,50,48,72,70,51,59,82,83,55,19,38,26,26,42,30,52,31,79,62,86,61,44,66,67,55,50,48,65,72,49,48,86,45,40,61,71,74,47,77,48,73,37,49,95,76,14,32,32,39,40,27,33,77,40,33,66,30,26,25,49,39,30,42,71,45,35,72,35,72,53,90,89,23,60,26,46,39,43,77,43,79,8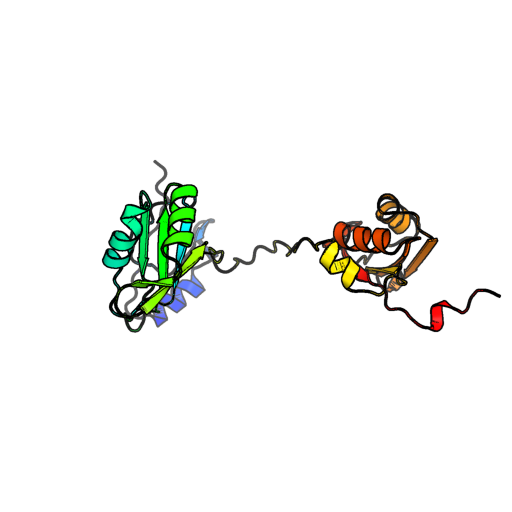7,57,84,73,76,73,76,76,90,123

Organism: Equus caballus (NCBI:txid9796)

Mean predicted aligned error: 19.07 Å